Protein AF-A0A4Q1D7S8-F1 (afdb_monomer_lite)

Radius of gyration: 25.87 Å; chains: 1; bounding box: 56×82×69 Å

Secondary structure (DSSP, 8-state):
-EEETTTTEEEEE-SSEEEEEEE-SSSS-EEEEEEEE-SSS-EEEEEEEEEEEETTEEEES--EEEEEEEEEEEEEEEE--SS-SSPPEEEEEEEEEEEEEEEE---EEEE-TT-EEEEEEEEPPTT------GGG-EEEEEEBTTSS-EEEEEEEE--TTT-S-EEEEEEEEEESS--GGG-EEEEEEEEEEEEEEESS-GGGBTHHHHSTTTEEEEEPPTT-------------------EEEEEEEEEE--

Sequence (254 aa):
MTVNKERRGFTMENDSVKITYFLGDTYAPPLTIEIVNKLDEPLVIDWQRSAMVYNGATIAYSGNTARFTGHADTYDSSYMNSINPNGYNSNRTHYSEIYGTLKLPKDVEFIPPHASIISSPVHLPSNLVTNIPDTALRFTELKVKYTKERRKAEYALFNASNSPVIIDSYLTLYPNNKEATKAIMYQHRFYASEIVNTKEIPAGTYYMDEQPGYRYYLKGSSDTKLTTTSGAGTGAVKTAGQSTSIVVDGVKRQ

Foldseek 3Di:
DDQPQVQLWDWDDDQAKIWTWFADQEALGFTKIKIWGQDQFKKKWFQQQWWKAKPNDTGGLWWDKDKDKDKDKDKDWDFDPDDDPPTDIDIDIDIDIDIDIDTDTPGMDMAHHRGMDMDRSDGHDLPQAAADDPVQWDWDWFAFPPDRDTFIKIKGFDDPVPASIKMKTWIWMAGPDDPVVRIDIAIKIKGFGMKMKTLDDCPRTCVCVVRPGQKHKRWDDQPRPNDDPDDDDDDDDDRTTMMMITGMDIDGDD

Organism: NCBI:txid2508721

Structure (mmCIF, N/CA/C/O backbone):
data_AF-A0A4Q1D7S8-F1
#
_entry.id   AF-A0A4Q1D7S8-F1
#
loop_
_atom_site.group_PDB
_atom_site.id
_atom_site.type_symbol
_atom_site.label_atom_id
_atom_site.label_alt_id
_atom_site.label_comp_id
_atom_site.label_asym_id
_atom_site.label_entity_id
_atom_site.label_seq_id
_atom_site.pdbx_PDB_ins_code
_atom_site.Cartn_x
_atom_site.Cartn_y
_atom_site.Cartn_z
_atom_site.occupancy
_atom_site.B_iso_or_equiv
_atom_site.auth_seq_id
_atom_site.auth_comp_id
_atom_site.auth_asym_id
_atom_site.auth_atom_id
_atom_site.pdbx_PDB_model_num
ATOM 1 N N . MET A 1 1 ? -1.492 -13.657 3.842 1.00 60.38 1 MET A N 1
ATOM 2 C CA . MET A 1 1 ? -0.815 -12.372 4.068 1.00 60.38 1 MET A CA 1
ATOM 3 C C . MET A 1 1 ? -0.674 -12.242 5.564 1.00 60.38 1 MET A C 1
ATOM 5 O O . MET A 1 1 ? -1.622 -12.578 6.264 1.00 60.38 1 MET A O 1
ATOM 9 N N . THR A 1 2 ? 0.501 -11.866 6.036 1.00 65.56 2 THR A N 1
ATOM 10 C CA . THR A 1 2 ? 0.817 -11.781 7.458 1.00 65.56 2 THR A CA 1
ATOM 11 C C . THR A 1 2 ? 1.070 -10.325 7.806 1.00 65.56 2 THR A C 1
ATOM 13 O O . THR A 1 2 ? 1.689 -9.583 7.044 1.00 65.56 2 THR A O 1
ATOM 16 N N . VAL A 1 3 ? 0.559 -9.919 8.959 1.00 60.91 3 VAL A N 1
ATOM 17 C CA . VAL A 1 3 ? 0.737 -8.583 9.521 1.00 60.91 3 VAL A CA 1
ATOM 18 C C . VAL A 1 3 ? 2.171 -8.464 10.047 1.00 60.91 3 VAL A C 1
ATOM 20 O O . VAL A 1 3 ? 2.546 -9.181 10.977 1.00 60.91 3 VAL A O 1
ATOM 23 N N . ASN A 1 4 ? 2.986 -7.585 9.458 1.00 59.16 4 ASN A N 1
ATOM 24 C CA . ASN A 1 4 ? 4.354 -7.329 9.908 1.00 59.16 4 ASN A CA 1
ATOM 25 C C . ASN A 1 4 ? 4.365 -6.182 10.926 1.00 59.16 4 ASN A C 1
ATOM 27 O O . ASN A 1 4 ? 4.521 -5.011 10.572 1.00 59.16 4 ASN A O 1
ATOM 31 N N . LYS A 1 5 ? 4.181 -6.527 12.207 1.00 55.84 5 LYS A N 1
ATOM 32 C CA . LYS A 1 5 ? 4.038 -5.568 13.318 1.00 55.84 5 LYS A CA 1
ATOM 33 C C . LYS A 1 5 ? 5.225 -4.611 13.478 1.00 55.84 5 LYS A C 1
ATOM 35 O O . LYS A 1 5 ? 5.005 -3.482 13.894 1.00 55.84 5 LYS A O 1
ATOM 40 N N . GLU A 1 6 ? 6.435 -5.022 13.106 1.00 52.66 6 GLU A N 1
ATOM 41 C CA . GLU A 1 6 ? 7.636 -4.183 13.213 1.00 52.66 6 GLU A CA 1
ATOM 42 C C . GLU A 1 6 ? 7.738 -3.167 12.076 1.00 52.66 6 GLU A C 1
ATOM 44 O O . GLU A 1 6 ? 8.037 -1.998 12.310 1.00 52.66 6 GLU A O 1
ATOM 49 N N . ARG A 1 7 ? 7.445 -3.591 10.840 1.00 55.12 7 ARG A N 1
ATOM 50 C CA . ARG A 1 7 ? 7.501 -2.707 9.669 1.00 55.12 7 ARG A CA 1
ATOM 51 C C . ARG A 1 7 ? 6.183 -2.017 9.342 1.00 55.12 7 ARG A C 1
ATOM 53 O O . ARG A 1 7 ? 6.129 -1.309 8.342 1.00 55.12 7 ARG A O 1
ATOM 60 N N . ARG A 1 8 ? 5.141 -2.179 10.168 1.00 67.75 8 ARG A N 1
ATOM 61 C CA . ARG A 1 8 ? 3.888 -1.423 10.018 1.00 67.75 8 ARG A CA 1
ATOM 62 C C . ARG A 1 8 ? 3.232 -1.674 8.640 1.00 67.75 8 ARG A C 1
ATOM 64 O O . ARG A 1 8 ? 2.776 -0.739 7.994 1.00 67.75 8 ARG A O 1
ATOM 71 N N . GLY A 1 9 ? 3.240 -2.926 8.163 1.00 74.06 9 GLY A N 1
ATOM 72 C CA . GLY A 1 9 ? 2.817 -3.271 6.798 1.00 74.06 9 GLY A CA 1
ATOM 73 C C . GLY A 1 9 ? 2.289 -4.697 6.623 1.00 74.06 9 GLY A C 1
ATOM 74 O O . GLY A 1 9 ? 2.364 -5.531 7.528 1.00 74.06 9 GLY A O 1
ATOM 75 N N . PHE A 1 10 ? 1.750 -4.986 5.440 1.00 80.06 10 PHE A N 1
ATOM 76 C CA . PHE A 1 10 ? 1.182 -6.287 5.087 1.00 80.06 10 PHE A CA 1
ATOM 77 C C . PHE A 1 10 ? 2.119 -7.063 4.177 1.00 80.06 10 PHE A C 1
ATOM 79 O O . PHE A 1 10 ? 2.388 -6.627 3.061 1.00 80.06 10 PHE A O 1
ATOM 86 N N . THR A 1 11 ? 2.572 -8.230 4.625 1.00 85.25 11 THR A N 1
ATOM 87 C CA . THR A 1 11 ? 3.536 -9.045 3.884 1.00 85.25 11 THR A CA 1
ATOM 88 C C . THR A 1 11 ? 2.883 -10.301 3.319 1.00 85.25 11 THR A C 1
ATOM 90 O O . THR A 1 11 ? 2.270 -11.098 4.035 1.00 85.25 11 THR A O 1
ATOM 93 N N . MET A 1 12 ? 3.046 -10.518 2.021 1.00 87.69 12 MET A N 1
ATOM 94 C CA . MET A 1 12 ? 2.875 -11.810 1.372 1.00 87.69 12 MET A CA 1
ATOM 95 C C . MET A 1 12 ? 4.258 -12.326 0.993 1.00 87.69 12 MET A C 1
ATOM 97 O O . MET A 1 12 ? 5.082 -11.583 0.473 1.00 87.69 12 MET A O 1
ATOM 101 N N . GLU A 1 13 ? 4.523 -13.590 1.287 1.00 90.50 13 GLU A N 1
ATOM 102 C CA . GLU A 1 13 ? 5.795 -14.217 0.966 1.00 90.50 13 GLU A CA 1
ATOM 103 C C . GLU A 1 13 ? 5.543 -15.628 0.439 1.00 90.50 13 GLU A C 1
ATOM 105 O O . GLU A 1 13 ? 4.697 -16.357 0.969 1.00 90.50 13 GLU A O 1
ATOM 110 N N . ASN A 1 14 ? 6.252 -15.980 -0.626 1.00 89.56 14 ASN A N 1
ATOM 111 C CA . ASN A 1 14 ? 6.376 -17.336 -1.149 1.00 89.56 14 ASN A CA 1
ATOM 112 C C . ASN A 1 14 ? 7.863 -17.628 -1.430 1.00 89.56 14 ASN A C 1
ATOM 114 O O . ASN A 1 14 ? 8.744 -16.894 -0.967 1.00 89.56 14 ASN A O 1
ATOM 118 N N . ASP A 1 15 ? 8.154 -18.701 -2.160 1.00 88.81 15 ASP A N 1
ATOM 119 C CA . ASP A 1 15 ? 9.533 -19.103 -2.456 1.00 88.81 15 ASP A CA 1
ATOM 120 C C . ASP A 1 15 ? 10.234 -18.152 -3.441 1.00 88.81 15 ASP A C 1
ATOM 122 O O . ASP A 1 15 ? 11.453 -18.031 -3.409 1.00 88.81 15 ASP A O 1
ATOM 126 N N . SER A 1 16 ? 9.478 -17.422 -4.268 1.00 88.25 16 SER A N 1
ATOM 127 C CA . SER A 1 16 ? 10.010 -16.570 -5.340 1.00 88.25 16 SER A CA 1
ATOM 128 C C . SER A 1 16 ? 10.109 -15.092 -4.971 1.00 88.25 16 SER A C 1
ATOM 130 O O . SER A 1 16 ? 11.021 -14.392 -5.405 1.00 88.25 16 SER A O 1
ATOM 132 N N . VAL A 1 17 ? 9.157 -14.583 -4.193 1.00 92.00 17 VAL A N 1
ATOM 133 C CA . VAL A 1 17 ? 9.029 -13.154 -3.920 1.00 92.00 17 VAL A CA 1
ATOM 134 C C . VAL A 1 17 ? 8.473 -12.906 -2.524 1.00 92.00 17 VAL A C 1
ATOM 136 O O . VAL A 1 17 ? 7.660 -13.667 -1.990 1.00 92.00 17 VAL A O 1
ATOM 139 N N . LYS A 1 18 ? 8.885 -11.782 -1.948 1.00 91.94 18 LYS A N 1
ATOM 140 C CA . LYS A 1 18 ? 8.239 -11.174 -0.789 1.00 91.94 18 LYS A CA 1
ATOM 141 C C . LYS A 1 18 ? 7.698 -9.811 -1.187 1.00 91.94 18 LYS A C 1
ATOM 143 O O . LYS A 1 18 ? 8.455 -8.953 -1.627 1.00 91.94 18 LYS A O 1
ATOM 148 N N . ILE A 1 19 ? 6.400 -9.613 -1.014 1.00 91.06 19 ILE A N 1
ATOM 149 C CA . ILE A 1 19 ? 5.698 -8.368 -1.321 1.00 91.06 19 ILE A CA 1
ATOM 150 C C . ILE A 1 19 ? 5.197 -7.792 -0.003 1.00 91.06 19 ILE A C 1
ATOM 152 O O . ILE A 1 19 ? 4.413 -8.436 0.695 1.00 91.06 19 ILE A O 1
ATOM 156 N N . THR A 1 20 ? 5.644 -6.589 0.343 1.00 88.44 20 THR A N 1
ATOM 157 C CA . THR A 1 20 ? 5.186 -5.869 1.532 1.00 88.44 20 THR A CA 1
ATOM 158 C C . THR A 1 20 ? 4.524 -4.559 1.141 1.00 88.44 20 THR A C 1
ATOM 160 O O . THR A 1 20 ? 5.111 -3.746 0.436 1.00 88.44 20 THR A O 1
ATOM 163 N N . TYR A 1 21 ? 3.307 -4.344 1.627 1.00 86.25 21 TYR A N 1
ATOM 164 C CA . TYR A 1 21 ? 2.567 -3.100 1.458 1.00 86.25 21 TYR A CA 1
ATOM 165 C C . TYR A 1 21 ? 2.651 -2.263 2.725 1.00 86.25 21 TYR A C 1
ATOM 167 O O . TYR A 1 21 ? 2.349 -2.758 3.813 1.00 86.25 21 TYR A O 1
ATOM 175 N N . PHE A 1 22 ? 2.992 -0.991 2.575 1.00 80.19 22 PHE A N 1
ATOM 176 C CA . PHE A 1 22 ? 2.984 -0.006 3.644 1.00 80.19 22 PHE A CA 1
ATOM 177 C C . PHE A 1 22 ? 1.948 1.060 3.341 1.00 80.19 22 PHE A C 1
ATOM 179 O O . PHE A 1 22 ? 1.927 1.649 2.258 1.00 80.19 22 PHE A O 1
ATOM 186 N N . LEU A 1 23 ? 1.112 1.314 4.337 1.00 75.19 23 LEU A N 1
ATOM 187 C CA . LEU A 1 23 ? 0.206 2.443 4.366 1.00 75.19 23 LEU A CA 1
ATOM 188 C C . LEU A 1 23 ? 0.822 3.432 5.353 1.00 75.19 23 LEU A C 1
ATOM 190 O O . LEU A 1 23 ? 0.979 3.116 6.531 1.00 75.19 23 LEU A O 1
ATOM 194 N N . GLY A 1 24 ? 1.270 4.587 4.861 1.00 63.62 24 GLY A N 1
ATOM 195 C CA . GLY A 1 24 ? 1.814 5.639 5.725 1.00 63.62 24 GLY A CA 1
ATOM 196 C C . GLY A 1 24 ? 0.817 6.062 6.812 1.00 63.62 24 GLY A C 1
ATOM 197 O O . GLY A 1 24 ? -0.387 5.884 6.669 1.00 63.62 24 GLY A O 1
ATOM 198 N N . ASP A 1 25 ? 1.303 6.657 7.897 1.00 60.09 25 ASP A N 1
ATOM 199 C CA . ASP A 1 25 ? 0.481 7.143 9.017 1.00 60.09 25 ASP A CA 1
ATOM 200 C C . ASP A 1 25 ? 0.070 8.620 8.879 1.00 60.09 25 ASP A C 1
ATOM 202 O O . ASP A 1 25 ? -0.417 9.246 9.824 1.00 60.09 25 ASP A O 1
ATOM 206 N N . THR A 1 26 ? 0.257 9.178 7.684 1.00 57.34 26 THR A N 1
ATOM 207 C CA . THR A 1 26 ? 0.012 10.579 7.350 1.00 57.34 26 THR A CA 1
ATOM 208 C C . THR A 1 26 ? -1.294 10.764 6.575 1.00 57.34 26 THR A C 1
ATOM 210 O O . THR A 1 26 ? -1.985 9.809 6.225 1.00 57.34 26 THR A O 1
ATOM 213 N N . TYR A 1 27 ? -1.657 12.024 6.326 1.00 56.09 27 TYR A N 1
ATOM 214 C CA . TYR A 1 27 ? -2.804 12.378 5.494 1.00 56.09 27 TYR A CA 1
ATOM 215 C C . TYR A 1 27 ? -2.655 11.837 4.065 1.00 56.09 27 TYR A C 1
ATOM 217 O O . TYR A 1 27 ? -1.654 12.130 3.413 1.00 56.09 27 TYR A O 1
ATOM 225 N N . ALA A 1 28 ? -3.683 11.122 3.582 1.00 61.78 28 ALA A N 1
ATOM 226 C CA . ALA A 1 28 ? -3.737 10.538 2.234 1.00 61.78 28 ALA A CA 1
ATOM 227 C C . ALA A 1 28 ? -2.434 9.791 1.888 1.00 61.78 28 ALA A C 1
ATOM 229 O O . ALA A 1 28 ? -1.714 10.188 0.966 1.00 61.78 28 ALA A O 1
ATOM 230 N N . PRO A 1 29 ? -2.080 8.754 2.667 1.00 70.69 29 PRO A N 1
ATOM 231 C CA . PRO A 1 29 ? -0.745 8.199 2.605 1.00 70.69 29 PRO A CA 1
ATOM 232 C C . PRO A 1 29 ? -0.487 7.539 1.243 1.00 70.69 29 PRO A C 1
ATOM 234 O O . PRO A 1 29 ? -1.409 6.971 0.638 1.00 70.69 29 PRO A O 1
ATOM 237 N N . PRO A 1 30 ? 0.762 7.578 0.753 1.00 77.69 30 PRO A N 1
ATOM 238 C CA . PRO A 1 30 ? 1.144 6.750 -0.375 1.00 77.69 30 PRO A CA 1
ATOM 239 C C . PRO A 1 30 ? 0.951 5.273 -0.016 1.00 77.69 30 PRO A C 1
ATOM 241 O O . PRO A 1 30 ? 1.300 4.838 1.086 1.00 77.69 30 PRO A O 1
ATOM 244 N N . LEU A 1 31 ? 0.425 4.499 -0.964 1.00 84.19 31 LEU A N 1
ATOM 245 C CA . LEU A 1 31 ? 0.545 3.048 -0.944 1.00 84.19 31 LEU A CA 1
ATOM 246 C C . LEU A 1 31 ? 1.964 2.718 -1.397 1.00 84.19 31 LEU A C 1
ATOM 248 O O . LEU A 1 31 ? 2.268 2.790 -2.588 1.00 84.19 31 LEU A O 1
ATOM 252 N N . THR A 1 32 ? 2.832 2.385 -0.450 1.00 86.19 32 THR A N 1
ATOM 253 C CA . THR A 1 32 ? 4.203 1.970 -0.748 1.00 86.19 32 THR A CA 1
ATOM 254 C C . THR A 1 32 ? 4.264 0.454 -0.839 1.00 86.19 32 THR A C 1
ATOM 256 O O . THR A 1 32 ? 3.699 -0.252 -0.009 1.00 86.19 32 THR A O 1
ATOM 259 N N . ILE A 1 33 ? 4.956 -0.053 -1.849 1.00 89.56 33 ILE A N 1
ATOM 260 C CA . ILE A 1 33 ? 5.110 -1.470 -2.142 1.00 89.56 33 ILE A CA 1
ATOM 261 C C . ILE A 1 33 ? 6.610 -1.769 -2.165 1.00 89.56 33 ILE A C 1
ATOM 263 O O . ILE A 1 33 ? 7.350 -1.206 -2.972 1.00 89.56 33 ILE A O 1
ATOM 267 N N . GLU A 1 34 ? 7.057 -2.640 -1.267 1.00 90.12 34 GLU A N 1
ATOM 268 C CA . GLU A 1 34 ? 8.385 -3.251 -1.293 1.00 90.12 34 GLU A CA 1
ATOM 269 C C . GLU A 1 34 ? 8.273 -4.644 -1.897 1.00 90.12 34 GLU A C 1
ATOM 271 O O . GLU A 1 34 ? 7.454 -5.458 -1.466 1.00 90.12 34 GLU A O 1
ATOM 276 N N . ILE A 1 35 ? 9.109 -4.924 -2.887 1.00 92.38 35 ILE A N 1
ATOM 277 C CA . ILE A 1 35 ? 9.174 -6.220 -3.553 1.00 92.38 35 ILE A CA 1
ATOM 278 C C . ILE A 1 35 ? 10.607 -6.716 -3.422 1.00 92.38 35 ILE A C 1
ATOM 280 O O . ILE A 1 35 ? 11.537 -6.043 -3.862 1.00 92.38 35 ILE A O 1
ATOM 284 N N . VAL A 1 36 ? 10.782 -7.880 -2.801 1.00 92.12 36 VAL A N 1
ATOM 285 C CA . VAL A 1 36 ? 12.071 -8.562 -2.649 1.00 92.12 36 VAL A CA 1
ATOM 286 C C . VAL A 1 36 ? 12.075 -9.784 -3.550 1.00 92.1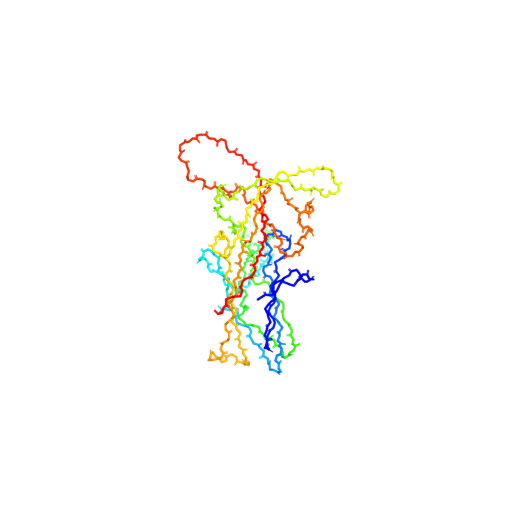2 36 VAL A C 1
ATOM 288 O O . VAL A 1 36 ? 11.231 -10.670 -3.396 1.00 92.12 36 VAL A O 1
ATOM 291 N N . ASN A 1 37 ? 13.030 -9.831 -4.470 1.00 91.44 37 ASN A N 1
ATOM 292 C CA . ASN A 1 37 ? 13.308 -11.003 -5.278 1.00 91.44 37 ASN A CA 1
ATOM 293 C C . ASN A 1 37 ? 14.050 -12.042 -4.429 1.00 91.44 37 ASN A C 1
ATOM 295 O O . ASN A 1 37 ? 15.095 -11.727 -3.867 1.00 91.44 37 ASN A O 1
ATOM 299 N N . LYS A 1 38 ? 13.515 -13.261 -4.326 1.00 93.19 38 LYS A N 1
ATOM 300 C CA . LYS A 1 38 ? 14.146 -14.383 -3.606 1.00 93.19 38 LYS A CA 1
ATOM 301 C C . LYS A 1 38 ? 14.782 -15.410 -4.548 1.00 93.19 38 LYS A C 1
ATOM 303 O O . LYS A 1 38 ? 15.347 -16.393 -4.080 1.00 93.19 38 LYS A O 1
ATOM 308 N N . LEU A 1 39 ? 14.648 -15.206 -5.856 1.00 90.00 39 LEU A N 1
ATOM 309 C CA . LEU A 1 39 ? 15.191 -16.083 -6.882 1.00 90.00 39 LEU A CA 1
ATOM 310 C C . LEU A 1 39 ? 16.654 -15.742 -7.187 1.00 90.00 39 LEU A C 1
ATOM 312 O O . LEU A 1 39 ? 17.103 -14.610 -6.999 1.00 90.00 39 LEU A O 1
ATOM 316 N N . ASP A 1 40 ? 17.353 -16.720 -7.766 1.00 90.44 40 ASP A N 1
ATOM 317 C CA . ASP A 1 40 ? 18.685 -16.555 -8.363 1.00 90.44 40 ASP A CA 1
ATOM 318 C C . ASP A 1 40 ? 18.649 -15.878 -9.746 1.00 90.44 40 ASP A C 1
ATOM 320 O O . ASP A 1 40 ? 19.689 -15.548 -10.316 1.00 90.44 40 ASP A O 1
ATOM 324 N N . GLU A 1 41 ? 17.454 -15.646 -10.289 1.00 89.19 41 GLU A N 1
ATOM 325 C CA . GLU A 1 41 ? 17.224 -14.968 -11.564 1.00 89.19 41 GLU A CA 1
ATOM 326 C C . GLU A 1 41 ? 16.519 -13.616 -11.365 1.00 89.19 41 GLU A C 1
ATOM 328 O O . GLU A 1 41 ? 15.845 -13.408 -10.352 1.00 89.19 41 GLU A O 1
ATOM 333 N N . PRO A 1 42 ? 16.677 -12.653 -12.292 1.00 89.94 42 PRO A N 1
ATOM 334 C CA . PRO A 1 42 ? 16.055 -11.346 -12.148 1.00 89.94 42 PRO A CA 1
ATOM 335 C C . PRO A 1 42 ? 14.533 -11.389 -12.317 1.00 89.94 42 PRO A C 1
ATOM 337 O O . PRO A 1 42 ? 13.991 -12.154 -13.120 1.00 89.94 42 PRO A O 1
ATOM 340 N N . LEU A 1 43 ? 13.862 -10.469 -11.628 1.00 90.06 43 LEU A N 1
ATOM 341 C CA . LEU A 1 43 ? 12.437 -10.198 -11.784 1.00 90.06 43 LEU A CA 1
ATOM 342 C C . LEU A 1 43 ? 12.224 -8.848 -12.464 1.00 90.06 43 LEU A C 1
ATOM 344 O O . LEU A 1 43 ? 12.972 -7.897 -12.245 1.00 90.06 43 LEU A O 1
ATOM 348 N N . VAL A 1 44 ? 11.165 -8.742 -13.260 1.00 90.69 44 VAL A N 1
ATOM 349 C CA . VAL A 1 44 ? 10.705 -7.467 -13.818 1.00 90.69 44 VAL A CA 1
ATOM 350 C C . VAL A 1 44 ? 9.286 -7.201 -13.345 1.00 90.69 44 VAL A C 1
ATOM 352 O O . VAL A 1 44 ? 8.407 -8.032 -13.552 1.00 90.69 44 VAL A O 1
ATOM 355 N N . ILE A 1 45 ? 9.048 -6.041 -12.741 1.00 91.25 45 ILE A N 1
ATOM 356 C CA . ILE A 1 45 ? 7.698 -5.554 -12.440 1.00 91.25 45 ILE A CA 1
ATOM 357 C C . ILE A 1 45 ? 7.189 -4.781 -13.650 1.00 91.25 45 ILE A C 1
ATOM 359 O O . ILE A 1 45 ? 7.928 -3.981 -14.221 1.00 91.25 45 ILE A O 1
ATOM 363 N N . ASP A 1 46 ? 5.929 -4.984 -14.013 1.00 90.94 46 ASP A N 1
ATOM 364 C CA . ASP A 1 46 ? 5.239 -4.235 -15.060 1.00 90.94 46 ASP A CA 1
ATOM 365 C C . ASP A 1 46 ? 4.126 -3.391 -14.458 1.00 90.94 46 ASP A C 1
ATOM 367 O O . ASP A 1 46 ? 3.044 -3.874 -14.116 1.00 90.94 46 ASP A O 1
ATOM 371 N N . TRP A 1 47 ? 4.423 -2.104 -14.304 1.00 90.50 47 TRP A N 1
ATOM 372 C CA . TRP A 1 47 ? 3.518 -1.137 -13.701 1.00 90.50 47 TRP A CA 1
ATOM 373 C C . TRP A 1 47 ? 2.370 -0.760 -14.622 1.00 90.50 47 TRP A C 1
ATOM 375 O O . TRP A 1 47 ? 1.319 -0.370 -14.121 1.00 90.50 47 TRP A O 1
ATOM 385 N N . GLN A 1 48 ? 2.537 -0.889 -15.944 1.00 88.62 48 GLN A N 1
ATOM 386 C CA . GLN A 1 48 ? 1.446 -0.652 -16.895 1.00 88.62 48 GLN A CA 1
ATOM 387 C C . GLN A 1 48 ? 0.350 -1.705 -16.752 1.00 88.62 48 GLN A C 1
ATOM 389 O O . GLN A 1 48 ? -0.831 -1.401 -16.912 1.00 88.62 48 GLN A O 1
ATOM 394 N N . ARG A 1 49 ? 0.733 -2.940 -16.418 1.00 89.62 49 ARG A N 1
ATOM 395 C CA . ARG A 1 49 ? -0.187 -4.048 -16.124 1.00 89.62 49 ARG A CA 1
ATOM 396 C C . ARG A 1 49 ? -0.448 -4.234 -14.632 1.00 89.62 49 ARG A C 1
ATOM 398 O O . ARG A 1 49 ? -0.922 -5.292 -14.222 1.00 89.62 49 ARG A O 1
ATOM 405 N N . SER A 1 50 ? -0.141 -3.231 -13.817 1.00 92.94 50 SER A N 1
ATOM 406 C CA . SER A 1 50 ? -0.400 -3.244 -12.379 1.00 92.94 50 SER A CA 1
ATOM 407 C C . SER A 1 50 ? -1.284 -2.066 -11.987 1.00 92.94 50 SER A C 1
ATOM 409 O O . SER A 1 50 ? -1.165 -0.961 -12.523 1.00 92.94 50 SER A O 1
ATOM 411 N N . ALA A 1 51 ? -2.201 -2.293 -11.055 1.00 92.62 51 ALA A N 1
ATOM 412 C CA . ALA A 1 51 ? -3.186 -1.291 -10.679 1.00 92.62 51 ALA A CA 1
ATOM 413 C C . ALA A 1 51 ? -3.771 -1.548 -9.293 1.00 92.62 51 ALA A C 1
ATOM 415 O O . ALA A 1 51 ? -3.773 -2.667 -8.779 1.00 92.62 51 ALA A O 1
ATOM 416 N N . MET A 1 52 ? -4.340 -0.494 -8.724 1.00 91.00 52 MET A N 1
ATOM 417 C CA . MET A 1 52 ? -5.249 -0.571 -7.592 1.00 91.00 52 MET A CA 1
ATOM 418 C C . MET A 1 52 ? -6.684 -0.431 -8.083 1.00 91.00 52 MET A C 1
ATOM 420 O O . MET A 1 52 ? -6.987 0.467 -8.864 1.00 91.00 52 MET A O 1
ATOM 424 N N . VAL A 1 53 ? -7.580 -1.272 -7.585 1.00 89.31 53 VAL A N 1
ATOM 425 C CA . VAL A 1 53 ? -9.022 -1.139 -7.781 1.00 89.31 53 VAL A CA 1
ATOM 426 C C . VAL A 1 53 ? -9.665 -0.831 -6.439 1.00 89.31 53 VAL A C 1
ATOM 428 O O . VAL A 1 53 ? -9.445 -1.540 -5.460 1.00 89.31 53 VAL A O 1
ATOM 431 N N . TYR A 1 54 ? -10.463 0.228 -6.392 1.00 83.88 54 TYR A N 1
ATOM 432 C CA . TYR A 1 54 ? -11.220 0.641 -5.215 1.00 83.88 54 TYR A CA 1
ATOM 433 C C . TYR A 1 54 ? -12.598 1.141 -5.659 1.00 83.88 54 TYR A C 1
ATOM 435 O O . TYR A 1 54 ? -12.693 1.944 -6.584 1.00 83.88 54 TYR A O 1
ATOM 443 N N . ASN A 1 55 ? -13.672 0.647 -5.032 1.00 74.31 55 ASN A N 1
ATOM 444 C CA . ASN A 1 55 ? -15.065 0.975 -5.383 1.00 74.31 55 ASN A CA 1
ATOM 445 C C . ASN A 1 55 ? -15.379 0.876 -6.892 1.00 74.31 55 ASN A C 1
ATOM 447 O O . ASN A 1 55 ? -16.108 1.691 -7.451 1.00 74.31 55 ASN A O 1
ATOM 451 N N . GLY A 1 56 ? -14.796 -0.117 -7.572 1.00 77.12 56 GLY A N 1
ATOM 452 C CA . GLY A 1 56 ? -14.950 -0.318 -9.018 1.00 77.12 56 GLY A CA 1
ATOM 453 C C . GLY A 1 56 ? -14.149 0.653 -9.897 1.00 77.12 56 GLY A C 1
ATOM 454 O O . GLY A 1 56 ? -14.073 0.445 -11.106 1.00 77.12 56 GLY A O 1
ATOM 455 N N . ALA A 1 57 ? -13.505 1.671 -9.322 1.00 83.75 57 ALA A N 1
ATOM 456 C CA . ALA A 1 57 ? -12.578 2.547 -10.027 1.00 83.75 57 ALA A CA 1
ATOM 457 C C . ALA A 1 57 ? -11.174 1.930 -10.056 1.00 83.75 57 ALA A C 1
ATOM 459 O O . ALA A 1 57 ? -10.686 1.422 -9.047 1.00 83.75 57 ALA A O 1
ATOM 460 N N . THR A 1 58 ? -10.515 1.998 -11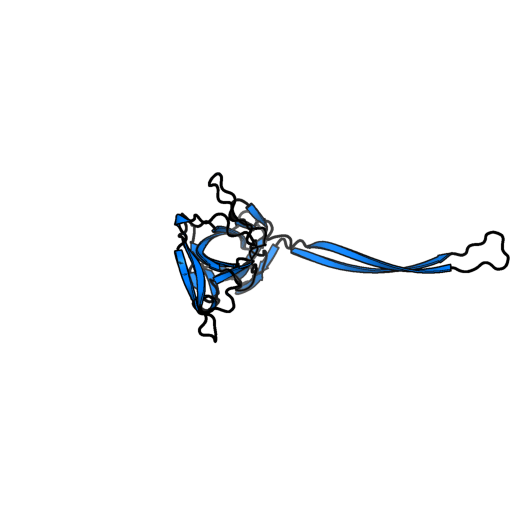.213 1.00 87.56 58 THR A N 1
ATOM 461 C CA . THR A 1 58 ? -9.144 1.503 -11.403 1.00 87.56 58 THR A CA 1
ATOM 462 C C . THR A 1 58 ? -8.166 2.672 -11.434 1.00 87.56 58 THR A C 1
ATOM 464 O O . THR A 1 58 ? -8.362 3.631 -12.179 1.00 87.56 58 THR A O 1
ATOM 467 N N . ILE A 1 59 ? -7.096 2.577 -10.649 1.00 87.88 59 ILE A N 1
ATOM 468 C CA . ILE A 1 59 ? -5.989 3.529 -10.603 1.00 87.88 59 ILE A CA 1
ATOM 469 C C . ILE A 1 59 ? -4.717 2.779 -10.996 1.00 87.88 59 ILE A C 1
ATOM 471 O O . ILE A 1 59 ? -4.252 1.902 -10.268 1.00 87.88 59 ILE A O 1
ATOM 475 N N . ALA A 1 60 ? -4.174 3.104 -12.169 1.00 88.75 60 ALA A N 1
ATOM 476 C CA . ALA A 1 60 ? -2.949 2.491 -12.673 1.00 88.75 60 ALA A CA 1
ATOM 477 C C . ALA A 1 60 ? -1.747 2.830 -11.779 1.00 88.75 60 ALA A C 1
ATOM 479 O O . ALA A 1 60 ? -1.655 3.941 -11.257 1.00 88.75 60 ALA A O 1
ATOM 480 N N . TYR A 1 61 ? -0.813 1.887 -11.631 1.00 89.62 61 TYR A N 1
ATOM 481 C CA . TYR A 1 61 ? 0.459 2.142 -10.946 1.00 89.62 61 TYR A CA 1
ATOM 482 C C . TYR A 1 61 ? 1.500 2.807 -11.850 1.00 89.62 61 TYR A C 1
ATOM 484 O O . TYR A 1 61 ? 2.438 3.430 -11.356 1.00 89.62 61 TYR A O 1
ATOM 492 N N . SER A 1 62 ? 1.336 2.702 -13.168 1.00 85.06 62 SER A N 1
ATOM 493 C CA . SER A 1 62 ? 2.153 3.423 -14.142 1.00 85.06 62 SER A CA 1
ATOM 494 C C . SER A 1 62 ? 1.750 4.892 -14.270 1.00 85.06 62 SER A C 1
ATOM 496 O O . SER A 1 62 ? 0.564 5.227 -14.250 1.00 85.06 62 SER A O 1
ATOM 498 N N . GLY A 1 63 ? 2.732 5.741 -14.572 1.00 69.31 63 GLY A N 1
ATOM 499 C CA . GLY A 1 63 ? 2.512 7.146 -14.914 1.00 69.31 63 GLY A CA 1
ATOM 500 C C . GLY A 1 63 ? 2.801 8.070 -13.742 1.00 69.31 63 GLY A C 1
ATOM 501 O O . GLY A 1 63 ? 1.892 8.635 -13.139 1.00 69.31 63 GLY A O 1
ATOM 502 N N . ASN A 1 64 ? 4.088 8.267 -13.458 1.00 63.31 64 ASN A N 1
ATOM 503 C CA . ASN A 1 64 ? 4.517 9.276 -12.498 1.00 63.31 64 ASN A CA 1
ATOM 504 C C . ASN A 1 64 ? 4.338 10.664 -13.121 1.00 63.31 64 ASN A C 1
ATOM 506 O O . ASN A 1 64 ? 4.804 10.913 -14.232 1.00 63.31 64 ASN A O 1
ATOM 510 N N . THR A 1 65 ? 3.683 11.584 -12.422 1.00 61.47 65 THR A N 1
ATOM 511 C CA . THR A 1 65 ? 3.562 12.974 -12.876 1.00 61.47 65 THR A CA 1
ATOM 512 C C . THR A 1 65 ? 4.681 13.816 -12.279 1.00 61.47 65 THR A C 1
ATOM 514 O O . THR A 1 65 ? 4.673 14.091 -11.080 1.00 61.47 65 THR A O 1
ATOM 517 N N . ALA A 1 66 ? 5.629 14.250 -13.102 1.00 56.88 66 ALA A N 1
ATOM 518 C CA . ALA A 1 66 ? 6.600 15.267 -12.726 1.00 56.88 66 ALA A CA 1
ATOM 519 C C . ALA A 1 66 ? 6.005 16.652 -12.991 1.00 56.88 66 ALA A C 1
ATOM 521 O O . ALA A 1 66 ? 5.533 16.930 -14.092 1.00 56.88 66 ALA A O 1
ATOM 522 N N . ARG A 1 67 ? 6.020 17.532 -11.990 1.00 65.69 67 ARG A N 1
ATOM 523 C CA . ARG A 1 67 ? 5.727 18.955 -12.198 1.00 65.69 67 ARG A CA 1
ATOM 524 C C . ARG A 1 67 ? 7.008 19.649 -12.626 1.00 65.69 67 ARG A C 1
ATOM 526 O O . ARG A 1 67 ? 8.063 19.357 -12.069 1.00 65.69 67 ARG A O 1
ATOM 533 N N . PHE A 1 68 ? 6.911 20.561 -13.580 1.00 72.06 68 PHE A N 1
ATOM 534 C CA . PHE A 1 68 ? 8.022 21.429 -13.936 1.00 72.06 68 PHE A CA 1
ATOM 535 C C . PHE A 1 68 ? 7.580 22.886 -13.916 1.00 72.06 68 PHE A C 1
ATOM 537 O O . PHE A 1 68 ? 6.441 23.217 -14.258 1.00 72.06 68 PHE A O 1
ATOM 544 N N . THR A 1 69 ? 8.524 23.732 -13.522 1.00 74.38 69 THR A N 1
ATOM 545 C CA . THR A 1 69 ? 8.428 25.181 -13.623 1.00 74.38 69 THR A CA 1
ATOM 546 C C . THR A 1 69 ? 9.604 25.641 -14.469 1.00 74.38 69 THR A C 1
ATOM 548 O O . THR A 1 69 ? 10.745 25.270 -14.196 1.00 74.38 69 THR A O 1
ATOM 551 N N . GLY A 1 70 ? 9.320 26.398 -15.519 1.00 74.56 70 GLY A N 1
ATOM 552 C CA . GLY A 1 70 ? 10.302 27.045 -16.374 1.00 74.56 70 GLY A CA 1
ATOM 553 C C . GLY A 1 70 ? 10.219 28.554 -16.212 1.00 74.56 70 GLY A C 1
ATOM 554 O O . GLY A 1 70 ? 9.137 29.102 -16.009 1.00 74.56 70 GLY A O 1
ATOM 555 N N . HIS A 1 71 ? 11.361 29.213 -16.326 1.00 83.38 71 HIS A N 1
ATOM 556 C CA . HIS A 1 71 ? 11.448 30.662 -16.387 1.00 83.38 71 HIS A CA 1
ATOM 557 C C . HIS A 1 71 ? 12.031 31.064 -17.738 1.00 83.38 71 HIS A C 1
ATOM 559 O O . HIS A 1 71 ? 12.964 30.415 -18.216 1.00 83.38 71 HIS A O 1
ATOM 565 N N . ALA A 1 72 ? 11.465 32.095 -18.357 1.00 78.06 72 ALA A N 1
ATOM 566 C CA . ALA A 1 72 ? 11.982 32.676 -19.584 1.00 78.06 72 ALA A CA 1
ATOM 567 C C . ALA A 1 72 ? 12.088 34.193 -19.435 1.00 78.06 72 ALA A C 1
ATOM 569 O O . ALA A 1 72 ? 11.089 34.876 -19.201 1.00 78.06 72 ALA A O 1
ATOM 570 N N . ASP A 1 73 ? 13.307 34.685 -19.62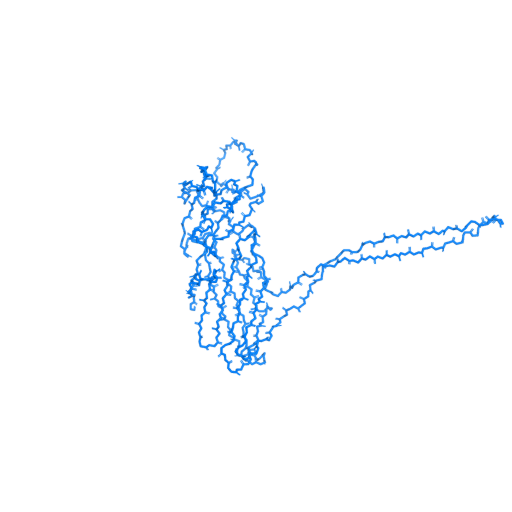5 1.00 82.25 73 ASP A N 1
ATOM 571 C CA . ASP A 1 73 ? 13.630 36.097 -19.748 1.00 82.25 73 ASP A CA 1
ATOM 572 C C . ASP A 1 73 ? 13.724 36.439 -21.232 1.00 82.25 73 ASP A C 1
ATOM 574 O O . ASP A 1 73 ? 14.611 35.941 -21.931 1.00 82.25 73 ASP A O 1
ATOM 578 N N . THR A 1 74 ? 12.820 37.276 -21.739 1.00 79.12 74 THR A N 1
ATOM 579 C CA . THR A 1 74 ? 12.923 37.785 -23.111 1.00 79.12 74 THR A CA 1
ATOM 580 C C . THR A 1 74 ? 13.248 39.269 -23.101 1.00 79.12 74 THR A C 1
ATOM 582 O O . THR A 1 74 ? 12.686 40.053 -22.335 1.00 79.12 74 THR A O 1
ATOM 585 N N . TYR A 1 75 ? 14.203 39.648 -23.946 1.00 79.75 75 TYR A N 1
ATOM 586 C CA . TYR A 1 75 ? 14.631 41.026 -24.120 1.00 79.75 75 TYR A CA 1
ATOM 587 C C . TYR A 1 75 ? 14.230 41.495 -25.511 1.00 79.75 75 TYR A C 1
ATOM 589 O O . TYR A 1 75 ? 14.751 40.998 -26.510 1.00 79.75 75 TYR A O 1
ATOM 597 N N . ASP A 1 76 ? 13.329 42.468 -25.555 1.00 77.12 76 ASP A N 1
ATOM 598 C CA . ASP A 1 76 ? 12.902 43.111 -26.786 1.00 77.12 76 ASP A CA 1
ATOM 599 C C . ASP A 1 76 ? 13.523 44.508 -26.859 1.00 77.12 76 ASP A C 1
ATOM 601 O O . ASP A 1 76 ? 13.327 45.342 -25.968 1.00 77.12 76 ASP A O 1
ATOM 605 N N . SER A 1 77 ? 14.258 44.781 -27.938 1.00 72.56 77 SER A N 1
ATOM 606 C CA . SER A 1 77 ? 14.638 46.142 -28.314 1.00 72.56 77 SER A CA 1
ATOM 607 C C . SER A 1 77 ? 13.948 46.501 -29.621 1.00 72.56 77 SER A C 1
ATOM 609 O O . SER A 1 77 ? 13.994 45.766 -30.609 1.00 72.56 77 SER A O 1
ATOM 611 N N . SER A 1 78 ? 13.244 47.629 -29.612 1.00 67.62 78 SER A N 1
ATOM 612 C CA . SER A 1 78 ? 12.552 48.125 -30.797 1.00 67.62 78 SER A CA 1
ATOM 613 C C . SER A 1 78 ? 13.032 49.529 -31.118 1.00 67.62 78 SER A C 1
ATOM 615 O O . SER A 1 78 ? 13.016 50.428 -30.272 1.00 67.62 78 SER A O 1
ATOM 617 N N . TYR A 1 79 ? 13.464 49.709 -32.364 1.00 62.34 79 TYR A N 1
ATOM 618 C CA . TYR A 1 79 ? 13.849 51.004 -32.896 1.00 62.34 79 TYR A CA 1
ATOM 619 C C . TYR A 1 79 ? 12.677 51.582 -33.687 1.00 62.34 79 TYR A C 1
ATOM 621 O O . TYR A 1 79 ? 12.399 51.166 -34.812 1.00 62.34 79 TYR A O 1
ATOM 629 N N . MET A 1 80 ? 11.955 52.530 -33.089 1.00 58.41 80 MET A N 1
ATOM 630 C CA . MET A 1 80 ? 10.872 53.230 -33.774 1.00 58.41 80 MET A CA 1
ATOM 631 C C . MET A 1 80 ? 11.443 54.408 -34.566 1.00 58.41 80 MET A C 1
ATOM 633 O O . MET A 1 80 ? 11.592 55.506 -34.034 1.00 58.41 80 MET A O 1
ATOM 637 N N . ASN A 1 81 ? 11.738 54.197 -35.851 1.00 64.00 81 ASN A N 1
ATOM 638 C CA . ASN A 1 81 ? 12.001 55.301 -36.771 1.00 64.00 81 ASN A CA 1
ATOM 639 C C . ASN A 1 81 ? 10.717 55.671 -37.511 1.00 64.00 81 ASN A C 1
ATOM 641 O O . ASN A 1 81 ? 10.402 55.128 -38.567 1.00 64.00 81 ASN A O 1
ATOM 645 N N . SER A 1 82 ? 9.959 56.590 -36.928 1.00 55.12 82 SER A N 1
ATOM 646 C CA . SER A 1 82 ? 8.872 57.253 -37.630 1.00 55.12 82 SER A CA 1
ATOM 647 C C . SER A 1 82 ? 8.970 58.750 -37.368 1.00 55.12 82 SER A C 1
ATOM 649 O O . SER A 1 82 ? 8.426 59.268 -36.397 1.00 55.12 82 SER A O 1
ATOM 651 N N . ILE A 1 83 ? 9.660 59.431 -38.285 1.00 58.91 83 ILE A N 1
ATOM 652 C CA . ILE A 1 83 ? 9.516 60.864 -38.596 1.00 58.91 83 ILE A CA 1
ATOM 653 C C . ILE A 1 83 ? 10.177 61.844 -37.593 1.00 58.91 83 ILE A C 1
ATOM 655 O O . ILE A 1 83 ? 10.199 63.044 -37.846 1.00 58.91 83 ILE A O 1
ATOM 659 N N . ASN A 1 84 ? 10.822 61.383 -36.514 1.00 57.62 84 ASN A N 1
ATOM 660 C CA . ASN A 1 84 ? 11.571 62.258 -35.595 1.00 57.62 84 ASN A CA 1
ATOM 661 C C . ASN A 1 84 ? 13.090 61.954 -35.628 1.00 57.62 84 ASN A C 1
ATOM 663 O O . ASN A 1 84 ? 13.460 60.811 -35.358 1.00 57.62 84 ASN A O 1
ATOM 667 N N . PRO A 1 85 ? 13.985 62.930 -35.912 1.00 57.88 85 PRO A N 1
ATOM 668 C CA . PRO A 1 85 ? 15.443 62.721 -35.945 1.00 57.88 85 PRO A CA 1
ATOM 669 C C . PRO A 1 85 ? 16.056 62.261 -34.612 1.00 57.88 85 PRO A C 1
ATOM 671 O O . PRO A 1 85 ? 17.167 61.741 -34.598 1.00 57.88 85 PRO A O 1
ATOM 674 N N . ASN A 1 86 ? 15.327 62.423 -33.502 1.00 61.06 86 ASN A N 1
ATOM 675 C CA . ASN A 1 86 ? 15.724 61.992 -32.160 1.00 61.06 86 ASN A CA 1
ATOM 676 C C . ASN A 1 86 ? 14.997 60.700 -31.748 1.00 61.06 86 ASN A C 1
ATOM 678 O O . ASN A 1 86 ? 14.343 60.659 -30.707 1.00 61.06 86 ASN A O 1
ATOM 682 N N . GLY A 1 87 ? 15.048 59.665 -32.592 1.00 58.28 87 GLY A N 1
ATOM 683 C CA . GLY A 1 87 ? 14.394 58.381 -32.320 1.00 58.28 87 GLY A CA 1
ATOM 684 C C . GLY A 1 87 ? 14.770 57.822 -30.941 1.00 58.28 87 GLY A C 1
ATOM 685 O O . GLY A 1 87 ? 15.950 57.701 -30.613 1.00 58.28 87 GLY A O 1
ATOM 686 N N . TYR A 1 88 ? 13.767 57.487 -30.127 1.00 59.41 88 TYR A N 1
ATOM 687 C CA . TYR A 1 88 ? 13.969 56.903 -28.801 1.00 59.41 88 TYR A CA 1
ATOM 688 C C . TYR A 1 88 ? 14.061 55.379 -28.899 1.00 59.41 88 TYR A C 1
ATOM 690 O O . TYR A 1 88 ? 13.247 54.740 -29.566 1.00 59.41 88 TYR A O 1
ATOM 698 N N . ASN A 1 89 ? 15.041 54.794 -28.209 1.00 62.34 89 ASN A N 1
ATOM 699 C CA . ASN A 1 89 ? 15.170 53.346 -28.090 1.00 62.34 89 ASN A CA 1
ATOM 700 C C . ASN A 1 89 ? 14.276 52.848 -26.945 1.00 62.34 89 ASN A C 1
ATOM 702 O O . ASN A 1 89 ? 14.400 53.333 -25.817 1.00 62.34 89 ASN A O 1
ATOM 706 N N . SER A 1 90 ? 13.369 51.908 -27.223 1.00 63.72 90 SER A N 1
ATOM 707 C CA . SER A 1 90 ? 12.572 51.255 -26.182 1.00 63.72 90 SER A CA 1
ATOM 708 C C . SER A 1 90 ? 13.086 49.839 -25.975 1.00 63.72 90 SER A C 1
ATOM 710 O O . SER A 1 90 ? 12.984 48.999 -26.870 1.00 63.72 90 SER A O 1
ATOM 712 N N . ASN A 1 91 ? 13.610 49.604 -24.773 1.00 74.75 91 ASN A N 1
ATOM 713 C CA . ASN A 1 91 ? 14.038 48.295 -24.305 1.00 74.75 91 ASN A CA 1
ATOM 714 C C . ASN A 1 91 ? 13.010 47.781 -23.301 1.00 74.75 91 ASN A C 1
ATOM 716 O O . ASN A 1 91 ? 12.639 48.509 -22.373 1.00 74.75 91 ASN A O 1
ATOM 720 N N . ARG A 1 92 ? 12.564 46.539 -23.465 1.00 75.38 92 ARG A N 1
ATOM 721 C CA . ARG A 1 92 ? 11.657 45.877 -22.528 1.00 75.38 92 ARG A CA 1
ATOM 722 C C . ARG A 1 92 ? 12.203 44.508 -22.172 1.00 75.38 92 ARG A C 1
ATOM 724 O O . ARG A 1 92 ? 12.602 43.743 -23.043 1.00 75.38 92 ARG A O 1
ATOM 731 N N . THR A 1 93 ? 12.194 44.218 -20.879 1.00 79.31 93 THR A N 1
ATOM 732 C CA . THR A 1 93 ? 12.449 42.876 -20.365 1.00 79.31 93 THR A CA 1
ATOM 733 C C . THR A 1 93 ? 11.117 42.278 -19.959 1.00 79.31 93 THR A C 1
ATOM 735 O O . THR A 1 93 ? 10.365 42.891 -19.196 1.00 79.31 93 THR A O 1
ATOM 738 N N . HIS A 1 94 ? 10.823 41.095 -20.474 1.00 79.44 94 HIS A N 1
ATOM 739 C CA . HIS A 1 94 ? 9.634 40.337 -20.144 1.00 79.44 94 HIS A CA 1
ATOM 740 C C . HIS A 1 94 ? 10.042 39.090 -19.367 1.00 79.44 94 HIS A C 1
ATOM 742 O O . HIS A 1 94 ? 10.914 38.337 -19.792 1.00 79.44 94 HIS A O 1
ATOM 748 N N . TYR A 1 95 ? 9.375 38.885 -18.237 1.00 79.44 95 TYR A N 1
ATOM 749 C CA . TYR A 1 95 ? 9.527 37.705 -17.401 1.00 79.44 95 TYR A CA 1
ATOM 750 C C . TYR A 1 95 ? 8.318 36.809 -17.632 1.00 79.44 95 TYR A C 1
ATOM 752 O O . TYR A 1 95 ? 7.180 37.240 -17.435 1.00 79.44 95 TYR A O 1
ATOM 760 N N . SER A 1 96 ? 8.557 35.579 -18.068 1.00 81.94 96 SER A N 1
ATOM 761 C CA . SER A 1 96 ? 7.511 34.580 -18.267 1.00 81.94 96 SER A CA 1
ATOM 762 C C . SER A 1 96 ? 7.767 33.367 -17.388 1.00 81.94 96 SER A C 1
ATOM 764 O O . SER A 1 96 ? 8.890 32.873 -17.283 1.00 81.94 96 SER A O 1
ATOM 766 N N . GLU A 1 97 ? 6.703 32.862 -16.778 1.00 82.56 97 GLU A N 1
ATOM 767 C CA . GLU A 1 97 ? 6.721 31.624 -16.010 1.00 82.56 97 GLU A CA 1
ATOM 768 C C . GLU A 1 97 ? 5.892 30.575 -16.745 1.00 82.56 97 GLU A C 1
ATOM 770 O O . GLU A 1 97 ? 4.752 30.815 -17.145 1.00 82.56 97 GLU A O 1
ATOM 775 N N . ILE A 1 98 ? 6.479 29.401 -16.940 1.00 83.00 98 ILE A N 1
ATOM 776 C CA . ILE A 1 98 ? 5.842 28.266 -17.596 1.00 83.00 98 ILE A CA 1
ATOM 777 C C . ILE A 1 98 ? 5.635 27.194 -16.539 1.00 83.00 98 ILE A C 1
ATOM 779 O O . ILE A 1 98 ? 6.591 26.728 -15.926 1.00 83.00 98 ILE A O 1
ATOM 783 N N . TYR A 1 99 ? 4.392 26.763 -16.364 1.00 78.75 99 TYR A N 1
ATOM 784 C CA . TYR A 1 99 ? 4.037 25.687 -15.448 1.00 78.75 99 TYR A CA 1
ATOM 785 C C . TYR A 1 99 ? 3.468 24.522 -16.236 1.00 78.75 99 TYR A C 1
ATOM 787 O O . TYR A 1 99 ? 2.611 24.704 -17.102 1.00 78.75 99 TYR A O 1
ATOM 795 N N . GLY A 1 100 ? 3.907 23.311 -15.920 1.00 74.38 100 GLY A N 1
ATOM 796 C CA . GLY A 1 100 ? 3.398 22.128 -16.590 1.00 74.38 100 GLY A CA 1
ATOM 797 C C . GLY A 1 100 ? 3.559 20.861 -15.772 1.00 74.38 100 GLY A C 1
ATOM 798 O O . GLY A 1 100 ? 4.236 20.811 -14.745 1.00 74.38 100 GLY A O 1
ATOM 799 N N . THR A 1 101 ? 2.885 19.814 -16.232 1.00 73.69 101 THR A N 1
ATOM 800 C CA . THR A 1 101 ? 2.996 18.471 -15.666 1.00 73.69 101 THR A CA 1
ATOM 801 C C . THR A 1 101 ? 3.330 17.498 -16.787 1.00 73.69 101 THR A C 1
ATOM 803 O O . THR A 1 101 ? 2.609 17.425 -17.779 1.00 73.69 101 THR A O 1
ATOM 806 N N . LEU A 1 102 ? 4.418 16.750 -16.629 1.00 65.25 102 LEU A N 1
ATOM 807 C CA . LEU A 1 102 ? 4.859 15.699 -17.537 1.00 65.25 102 LEU A CA 1
ATOM 808 C C . LEU A 1 102 ? 4.512 14.334 -16.939 1.00 65.25 102 LEU A C 1
ATOM 810 O O . LEU A 1 102 ? 4.838 14.060 -15.786 1.00 65.25 102 LEU A O 1
ATOM 814 N N . LYS A 1 103 ? 3.889 13.454 -17.726 1.00 63.31 103 LYS A N 1
ATOM 815 C CA . LYS A 1 103 ? 3.785 12.033 -17.372 1.00 63.31 103 LYS A CA 1
ATOM 816 C C . LYS A 1 103 ? 5.073 11.332 -17.791 1.00 63.31 103 LYS A C 1
ATOM 818 O O . LYS A 1 103 ? 5.339 11.198 -18.981 1.00 63.31 103 LYS A O 1
ATOM 823 N N . LEU A 1 104 ? 5.868 10.908 -16.817 1.00 63.75 104 LEU A N 1
ATOM 824 C CA . LEU A 1 104 ? 7.049 10.087 -17.039 1.00 63.75 104 LEU A CA 1
ATOM 825 C C . LEU A 1 104 ? 6.613 8.621 -17.188 1.00 63.75 104 LEU A C 1
ATOM 827 O O . LEU A 1 104 ? 5.948 8.097 -16.283 1.00 63.75 104 LEU A O 1
ATOM 831 N N . PRO A 1 105 ? 6.973 7.947 -18.293 1.00 60.16 105 PRO A N 1
ATOM 832 C CA . PRO A 1 105 ? 6.724 6.522 -18.438 1.00 60.16 105 PRO A CA 1
ATOM 833 C C . PRO A 1 105 ? 7.643 5.765 -17.474 1.00 60.16 105 PRO A C 1
ATOM 835 O O . PRO A 1 105 ? 8.845 5.632 -17.698 1.00 60.16 105 PRO A O 1
ATOM 838 N N . LYS A 1 106 ? 7.080 5.300 -16.357 1.00 66.19 106 LYS A N 1
ATOM 839 C CA . LYS A 1 106 ? 7.689 4.261 -15.522 1.00 66.19 106 LYS A CA 1
ATOM 840 C C . LYS A 1 106 ? 6.904 2.989 -15.784 1.00 66.19 106 LYS A C 1
ATOM 842 O O . LYS A 1 106 ? 5.929 2.701 -15.097 1.00 66.19 106 LYS A O 1
ATOM 847 N N . ASP A 1 107 ? 7.279 2.303 -16.855 1.00 79.00 107 ASP A N 1
ATOM 848 C CA . ASP A 1 107 ? 6.473 1.202 -17.383 1.00 79.00 107 ASP A CA 1
ATOM 849 C C . ASP A 1 107 ? 6.866 -0.132 -16.761 1.00 79.00 107 ASP A C 1
ATOM 851 O O . ASP A 1 107 ? 6.010 -0.947 -16.428 1.00 79.00 107 ASP A O 1
ATOM 855 N N . VAL A 1 108 ? 8.170 -0.328 -16.559 1.00 86.12 108 VAL A N 1
ATOM 856 C CA . VAL A 1 108 ? 8.729 -1.534 -15.958 1.00 86.12 108 VAL A CA 1
ATOM 857 C C . VAL A 1 108 ? 9.892 -1.206 -15.030 1.00 86.12 108 VAL A C 1
ATOM 859 O O . VAL A 1 108 ? 10.597 -0.218 -15.238 1.00 86.12 108 VAL A O 1
ATOM 862 N N . GLU A 1 109 ? 10.128 -2.059 -14.041 1.00 87.00 109 GLU A N 1
ATOM 863 C CA . GLU A 1 109 ? 11.298 -1.986 -13.164 1.00 87.00 109 GLU A CA 1
ATOM 864 C C . GLU A 1 109 ? 11.991 -3.340 -13.055 1.00 87.00 109 GLU A C 1
ATOM 866 O O . GLU A 1 109 ? 11.342 -4.367 -12.881 1.00 87.00 109 GLU A O 1
ATOM 871 N N . PHE A 1 110 ? 13.318 -3.326 -13.158 1.00 88.31 110 PHE A N 1
ATOM 872 C CA . PHE A 1 110 ? 14.169 -4.503 -13.017 1.00 88.31 110 PHE A CA 1
ATOM 873 C C . PHE A 1 110 ? 14.601 -4.678 -11.560 1.00 88.31 110 PHE A C 1
ATOM 875 O O . PHE A 1 110 ? 15.076 -3.728 -10.936 1.00 88.31 110 PHE A O 1
ATOM 882 N N . ILE A 1 111 ? 14.488 -5.900 -11.047 1.00 88.81 111 ILE A N 1
ATOM 883 C CA . ILE A 1 111 ? 14.963 -6.303 -9.727 1.00 88.81 111 ILE A CA 1
ATOM 884 C C . ILE A 1 111 ? 16.012 -7.409 -9.913 1.00 88.81 111 ILE A C 1
ATOM 886 O O . ILE A 1 111 ? 15.668 -8.501 -10.380 1.00 88.81 111 ILE A O 1
ATOM 890 N N . PRO A 1 112 ? 17.284 -7.169 -9.547 1.00 89.81 112 PRO A N 1
ATOM 891 C CA . PRO A 1 112 ? 18.305 -8.212 -9.545 1.00 89.81 112 PRO A CA 1
ATOM 892 C C . PRO A 1 112 ? 17.933 -9.418 -8.657 1.00 89.81 112 PRO A C 1
ATOM 894 O O . PRO A 1 112 ? 17.059 -9.298 -7.791 1.00 89.81 112 PRO A O 1
ATOM 897 N N . PRO A 1 113 ? 18.606 -10.571 -8.828 1.00 91.12 113 PRO A N 1
ATOM 898 C CA . PRO A 1 113 ? 18.555 -11.675 -7.868 1.00 91.12 113 PRO A CA 1
ATOM 899 C C . PRO A 1 113 ? 18.829 -11.196 -6.442 1.00 91.12 113 PRO A C 1
ATOM 901 O O . PRO A 1 113 ? 19.723 -10.372 -6.233 1.00 91.12 113 PRO A O 1
ATOM 904 N N . HIS A 1 114 ? 18.067 -11.702 -5.470 1.00 89.94 114 HIS A N 1
ATOM 905 C CA . HIS A 1 114 ? 18.244 -11.406 -4.036 1.00 89.94 114 HIS A CA 1
ATOM 906 C C . HIS A 1 114 ? 18.198 -9.917 -3.647 1.00 89.94 114 HIS A C 1
ATOM 908 O O . HIS A 1 114 ? 18.627 -9.540 -2.556 1.00 89.94 114 HIS A O 1
ATOM 914 N N . ALA A 1 115 ? 17.682 -9.055 -4.525 1.00 90.00 115 ALA A N 1
ATOM 915 C CA . ALA A 1 115 ? 17.573 -7.618 -4.303 1.00 90.00 115 ALA A CA 1
ATOM 916 C C . ALA A 1 115 ? 16.125 -7.193 -4.035 1.00 90.00 115 ALA A C 1
ATOM 918 O O . ALA A 1 115 ? 15.171 -7.938 -4.276 1.00 90.00 115 ALA A O 1
ATOM 919 N N . SER A 1 116 ? 15.953 -5.964 -3.547 1.00 91.00 116 SER A N 1
ATOM 920 C CA . SER A 1 116 ? 14.638 -5.375 -3.318 1.00 91.00 116 SER A CA 1
ATOM 921 C C . SER A 1 116 ? 14.465 -4.040 -4.021 1.00 91.00 116 SER A C 1
ATOM 923 O O . SER A 1 116 ? 15.425 -3.340 -4.345 1.00 91.00 116 SER A O 1
ATOM 925 N N . ILE A 1 117 ? 13.204 -3.686 -4.237 1.00 88.69 117 ILE A N 1
ATOM 926 C CA . ILE A 1 117 ? 12.796 -2.378 -4.726 1.00 88.69 117 ILE A CA 1
ATOM 927 C C . ILE A 1 117 ? 11.644 -1.853 -3.882 1.00 88.69 117 ILE A C 1
ATOM 929 O O . ILE A 1 117 ? 10.811 -2.627 -3.408 1.00 88.69 117 ILE A O 1
ATOM 933 N N . ILE A 1 118 ? 11.603 -0.537 -3.693 1.00 87.69 118 ILE A N 1
ATOM 934 C CA . ILE A 1 118 ? 10.556 0.155 -2.943 1.00 87.69 118 ILE A CA 1
ATOM 935 C C . ILE A 1 118 ? 9.962 1.214 -3.865 1.00 87.69 118 ILE A C 1
ATOM 937 O O . ILE A 1 118 ? 10.687 2.053 -4.399 1.00 87.69 118 ILE A O 1
ATOM 941 N N . SER A 1 119 ? 8.647 1.172 -4.059 1.00 87.19 119 SER A N 1
ATOM 942 C CA . SER A 1 119 ? 7.928 2.093 -4.939 1.00 87.19 119 SER A CA 1
ATOM 943 C C . SER A 1 119 ? 6.644 2.580 -4.281 1.00 87.19 119 SER A C 1
ATOM 945 O O . SER A 1 119 ? 5.977 1.822 -3.586 1.00 87.19 119 SER A O 1
ATOM 947 N N . SER A 1 120 ? 6.271 3.834 -4.525 1.00 86.75 120 SER A N 1
ATOM 948 C CA . SER A 1 120 ? 5.031 4.445 -4.026 1.00 86.75 120 SER A CA 1
ATOM 949 C C . SER A 1 120 ? 4.162 4.882 -5.208 1.00 86.75 120 SER A C 1
ATOM 951 O O . SER A 1 120 ? 4.069 6.079 -5.485 1.00 86.75 120 SER A O 1
ATOM 953 N N . PRO A 1 121 ? 3.573 3.934 -5.963 1.00 84.00 121 PRO A N 1
ATOM 954 C CA . PRO A 1 121 ? 2.957 4.231 -7.256 1.00 84.00 121 PRO A CA 1
ATOM 955 C C . PRO A 1 121 ? 1.677 5.069 -7.166 1.00 84.00 121 PRO A C 1
ATOM 957 O O . PRO A 1 121 ? 1.276 5.681 -8.151 1.00 84.00 121 PRO A O 1
ATOM 960 N N . VAL A 1 122 ? 1.003 5.097 -6.014 1.00 83.06 122 VAL A N 1
ATOM 961 C CA . VAL A 1 122 ? -0.289 5.773 -5.872 1.00 83.06 122 VAL A CA 1
ATOM 962 C C . VAL A 1 122 ? -0.469 6.344 -4.469 1.00 83.06 122 VAL A C 1
ATOM 964 O O . VAL A 1 122 ? 0.020 5.781 -3.490 1.00 83.06 122 VAL A O 1
ATOM 967 N N . HIS A 1 123 ? -1.204 7.451 -4.368 1.00 79.75 123 HIS A N 1
ATOM 968 C CA . HIS A 1 123 ? -1.724 7.952 -3.097 1.00 79.75 123 HIS A CA 1
ATOM 969 C C . HIS A 1 123 ? -3.151 7.463 -2.898 1.00 79.75 123 HIS A C 1
ATOM 971 O O . HIS A 1 123 ? -3.958 7.474 -3.831 1.00 79.75 123 HIS A O 1
ATOM 977 N N . LEU A 1 124 ? -3.466 7.046 -1.677 1.00 77.06 124 LEU A N 1
ATOM 978 C CA . LEU A 1 124 ? -4.819 6.645 -1.339 1.00 77.06 124 LEU A CA 1
ATOM 979 C C . LEU A 1 124 ? -5.800 7.822 -1.522 1.00 77.06 124 LEU A C 1
ATOM 981 O O . LEU A 1 124 ? -5.508 8.928 -1.055 1.00 77.06 124 LEU A O 1
ATOM 985 N N . PRO A 1 125 ? -6.956 7.617 -2.189 1.00 72.44 125 PRO A N 1
ATOM 986 C CA . PRO A 1 125 ? -7.910 8.695 -2.402 1.00 72.44 125 PRO A CA 1
ATOM 987 C C . PRO A 1 125 ? -8.433 9.254 -1.072 1.00 72.44 125 PRO A C 1
ATOM 989 O O . PRO A 1 125 ? -8.727 8.520 -0.129 1.00 72.44 125 PRO A O 1
ATOM 992 N N . SER A 1 126 ? -8.590 10.575 -0.993 1.00 67.31 126 SER A N 1
ATOM 993 C CA . SER A 1 126 ? -9.091 11.242 0.218 1.00 67.31 126 SER A CA 1
ATOM 994 C C . SER A 1 126 ? -10.540 10.868 0.550 1.00 67.31 126 SER A C 1
ATOM 996 O O . SER A 1 126 ? -10.946 10.954 1.705 1.00 67.31 126 SER A O 1
ATOM 998 N N . ASN A 1 127 ? -11.304 10.410 -0.443 1.00 68.94 127 ASN A N 1
ATOM 999 C CA . ASN A 1 127 ? -12.683 9.943 -0.330 1.00 68.94 127 ASN A CA 1
ATOM 1000 C C . ASN A 1 127 ? -12.805 8.407 -0.282 1.00 68.94 127 ASN A C 1
ATOM 1002 O O . ASN A 1 127 ? -13.836 7.875 -0.677 1.00 68.94 127 ASN A O 1
ATOM 1006 N N . LEU A 1 128 ? -11.780 7.687 0.195 1.00 71.81 128 LEU A N 1
ATOM 1007 C CA . LEU A 1 128 ? -11.808 6.219 0.336 1.00 71.81 128 LEU A CA 1
ATOM 1008 C C . LEU A 1 128 ? -12.955 5.682 1.205 1.00 71.81 128 LEU A C 1
ATOM 1010 O O . LEU A 1 128 ? -13.280 4.501 1.120 1.00 71.81 128 LEU A O 1
ATOM 1014 N N . VAL A 1 129 ? -13.545 6.496 2.073 1.00 72.38 129 VAL A N 1
ATOM 1015 C CA . VAL A 1 129 ? -14.682 6.086 2.897 1.00 72.38 129 VAL A CA 1
ATOM 1016 C C . VAL A 1 129 ? -15.903 6.835 2.412 1.00 72.38 129 VAL A C 1
ATOM 1018 O O . VAL A 1 129 ? -16.007 8.049 2.570 1.00 72.38 129 VAL A O 1
ATOM 1021 N N . THR A 1 130 ? -16.840 6.091 1.840 1.00 64.69 130 THR A N 1
ATOM 1022 C CA . THR A 1 130 ? -18.136 6.606 1.407 1.00 64.69 130 THR A CA 1
ATOM 1023 C C . THR A 1 130 ? -19.237 5.791 2.067 1.00 64.69 130 THR A C 1
ATOM 1025 O O . THR A 1 130 ? -19.176 4.566 2.040 1.00 64.69 130 THR A O 1
ATOM 1028 N N . ASN A 1 131 ? -20.258 6.465 2.601 1.00 67.12 131 ASN A N 1
ATOM 1029 C CA . ASN A 1 131 ? -21.521 5.860 3.043 1.00 67.12 131 ASN A CA 1
ATOM 1030 C C . ASN A 1 131 ? -21.373 4.733 4.086 1.00 67.12 131 ASN A C 1
ATOM 1032 O O . ASN A 1 131 ? -21.699 3.577 3.821 1.00 67.12 131 ASN A O 1
ATOM 1036 N N . ILE A 1 132 ? -20.927 5.077 5.298 1.00 75.50 132 ILE A N 1
ATOM 1037 C CA . ILE A 1 132 ? -21.051 4.173 6.452 1.00 75.50 132 ILE A CA 1
ATOM 1038 C C . ILE A 1 132 ? -22.513 4.192 6.925 1.00 75.50 132 ILE A C 1
ATOM 1040 O O . ILE A 1 132 ? -23.027 5.280 7.176 1.00 75.50 132 ILE A O 1
ATOM 1044 N N . PRO A 1 133 ? -23.191 3.038 7.071 1.00 73.12 133 PRO A N 1
ATOM 1045 C CA . PRO A 1 133 ? -24.547 3.004 7.608 1.00 73.12 133 PRO A CA 1
ATOM 1046 C C . PRO A 1 133 ? -24.581 3.519 9.049 1.00 73.12 133 PRO A C 1
ATOM 1048 O O . PRO A 1 133 ? -23.810 3.038 9.882 1.00 73.12 133 PRO A O 1
ATOM 1051 N N . ASP A 1 134 ? -25.524 4.405 9.378 1.00 74.25 134 ASP A N 1
ATOM 1052 C CA . ASP A 1 134 ? -25.689 4.928 10.746 1.00 74.25 134 ASP A CA 1
ATOM 1053 C C . ASP A 1 134 ? -25.876 3.804 11.777 1.00 74.25 134 ASP A C 1
ATOM 1055 O O . ASP A 1 134 ? -25.401 3.886 12.906 1.00 74.25 134 ASP A O 1
ATOM 1059 N N . THR A 1 135 ? -26.499 2.695 11.367 1.00 78.69 135 THR A N 1
ATOM 1060 C CA . THR A 1 135 ? -26.698 1.500 12.201 1.00 78.69 135 THR A CA 1
ATOM 1061 C C . THR A 1 135 ? -25.397 0.787 12.580 1.00 78.69 135 THR A C 1
ATOM 1063 O O . THR A 1 135 ? -25.393 -0.008 13.518 1.00 78.69 135 THR A O 1
ATOM 1066 N N . ALA A 1 136 ? -24.305 1.017 11.846 1.00 80.12 136 ALA A N 1
ATOM 1067 C CA . ALA A 1 136 ? -22.987 0.458 12.139 1.00 80.12 136 ALA A CA 1
ATOM 1068 C C . ALA A 1 136 ? -22.169 1.346 13.094 1.00 80.12 136 ALA A C 1
ATOM 1070 O O . ALA A 1 136 ? -21.198 0.863 13.682 1.00 80.12 136 ALA A O 1
ATOM 1071 N N . LEU A 1 137 ? -22.552 2.619 13.255 1.00 82.56 137 LEU A N 1
ATOM 1072 C CA . LEU A 1 137 ? -21.821 3.590 14.060 1.00 82.56 137 LEU A CA 1
ATOM 1073 C C . LEU A 1 137 ? -22.077 3.387 15.554 1.00 82.56 137 LEU A C 1
ATOM 1075 O O . LEU A 1 137 ? -23.203 3.217 16.024 1.00 82.56 137 LEU A O 1
ATOM 1079 N N . ARG A 1 138 ? -20.998 3.449 16.325 1.00 85.31 138 ARG A N 1
ATOM 1080 C CA . ARG A 1 138 ? -20.991 3.410 17.787 1.00 85.31 138 ARG A CA 1
ATOM 1081 C C . ARG A 1 138 ? -20.182 4.584 18.313 1.00 85.31 138 ARG A C 1
ATOM 1083 O O . ARG A 1 138 ? -19.195 4.980 17.707 1.00 85.31 138 ARG A O 1
ATOM 1090 N N . PHE A 1 139 ? -20.561 5.125 19.463 1.00 85.62 139 PHE A N 1
ATOM 1091 C CA . PHE A 1 139 ? -19.836 6.239 20.074 1.00 85.62 139 PHE A CA 1
ATOM 1092 C C . PHE A 1 139 ? -18.734 5.742 21.010 1.00 85.62 139 PHE A C 1
ATOM 1094 O O . PHE A 1 139 ? -18.912 4.771 21.746 1.00 85.62 139 PHE A O 1
ATOM 1101 N N . THR A 1 140 ? -17.599 6.433 20.993 1.00 84.75 140 THR A N 1
ATOM 1102 C CA . THR A 1 140 ? -16.458 6.205 21.880 1.00 84.75 140 THR A CA 1
ATOM 1103 C C . THR A 1 140 ? -15.753 7.524 22.209 1.00 84.75 140 THR A C 1
ATOM 1105 O O . THR A 1 140 ? -16.090 8.590 21.684 1.00 84.75 140 THR A O 1
ATOM 1108 N N . GLU A 1 141 ? -14.771 7.466 23.102 1.00 86.00 141 GLU A N 1
ATOM 1109 C CA . GLU A 1 141 ? -13.926 8.594 23.476 1.00 86.00 141 GLU A CA 1
ATOM 1110 C C . GLU A 1 141 ? -12.450 8.235 23.300 1.00 86.00 141 GLU A C 1
ATOM 1112 O O . GLU A 1 141 ? -11.952 7.285 23.906 1.00 86.00 141 GLU A O 1
ATOM 1117 N N . LEU A 1 142 ? -11.726 9.026 22.510 1.00 83.88 142 LEU A N 1
ATOM 1118 C CA . LEU A 1 142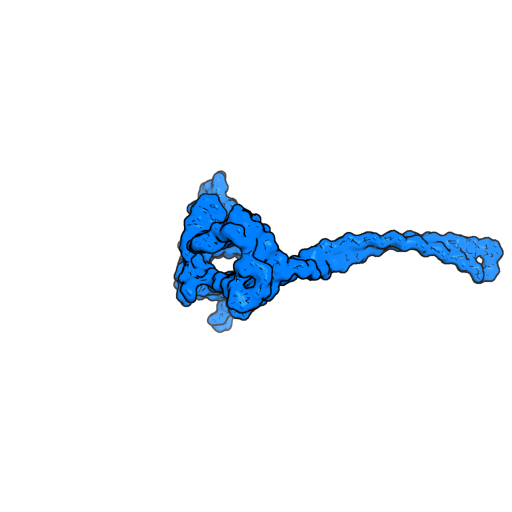 ? -10.285 8.886 22.327 1.00 83.88 142 LEU A CA 1
ATOM 1119 C C . LEU A 1 142 ? -9.539 9.747 23.345 1.00 83.88 142 LEU A C 1
ATOM 1121 O O . LEU A 1 142 ? -9.855 10.924 23.531 1.00 83.88 142 LEU A O 1
ATOM 1125 N N . LYS A 1 143 ? -8.514 9.178 23.981 1.00 85.50 143 LYS A N 1
ATOM 1126 C CA . LYS A 1 143 ? -7.633 9.911 24.898 1.00 85.50 143 LYS A CA 1
ATOM 1127 C C . LYS A 1 143 ? -6.629 10.748 24.107 1.00 85.50 143 LYS A C 1
ATOM 1129 O O . LYS A 1 143 ? -5.907 10.212 23.261 1.00 85.50 143 LYS A O 1
ATOM 1134 N N . VAL A 1 144 ? -6.562 12.040 24.403 1.00 84.06 144 VAL A N 1
ATOM 1135 C CA . VAL A 1 144 ? -5.570 12.953 23.822 1.00 84.06 144 VAL A CA 1
ATOM 1136 C C . VAL A 1 144 ? -4.232 12.771 24.539 1.00 84.06 144 VAL A C 1
ATOM 1138 O O . VAL A 1 144 ? -4.186 12.564 25.752 1.00 84.06 144 VAL A O 1
ATOM 1141 N N . LYS A 1 145 ? -3.131 12.801 23.788 1.00 82.75 145 LYS A N 1
ATOM 1142 C CA . LYS A 1 145 ? -1.783 12.662 24.346 1.00 82.75 145 LYS A CA 1
ATOM 1143 C C . LYS A 1 145 ? -1.450 13.854 25.229 1.00 82.75 145 LYS A C 1
ATOM 1145 O O . LYS A 1 145 ? -1.787 14.987 24.901 1.00 82.75 145 LYS A O 1
ATOM 1150 N N . TYR A 1 146 ? -0.736 13.588 26.321 1.00 83.56 146 TYR A N 1
ATOM 1151 C CA . TYR A 1 146 ? -0.196 14.611 27.227 1.00 83.56 146 TYR A CA 1
ATOM 1152 C C . TYR A 1 146 ? -1.247 15.530 27.878 1.00 83.56 146 TYR A C 1
ATOM 1154 O O . TYR A 1 146 ? -0.888 16.513 28.521 1.00 83.56 146 TYR A O 1
ATOM 1162 N N . THR A 1 147 ? -2.538 15.204 27.770 1.00 82.62 147 THR A N 1
ATOM 1163 C CA . THR A 1 147 ? -3.631 15.927 28.427 1.00 82.62 147 THR A CA 1
ATOM 1164 C C . THR A 1 147 ? -4.606 14.942 29.080 1.00 82.62 147 THR A C 1
ATOM 1166 O O . THR A 1 147 ? -4.537 13.730 28.877 1.00 82.62 147 THR A O 1
ATOM 1169 N N . LYS A 1 148 ? -5.528 15.456 29.905 1.00 82.00 148 LYS A N 1
ATOM 1170 C CA . LYS A 1 148 ? -6.666 14.678 30.435 1.00 82.00 148 LYS A CA 1
ATOM 1171 C C . LYS A 1 148 ? -7.895 14.742 29.518 1.00 82.00 148 LYS A C 1
ATOM 1173 O O . LYS A 1 148 ? -8.956 14.239 29.884 1.00 82.00 148 LYS A O 1
ATOM 1178 N N . GLU A 1 149 ? -7.768 15.396 28.365 1.00 86.38 149 GLU A N 1
ATOM 1179 C CA . GLU A 1 149 ? -8.867 15.622 27.436 1.00 86.38 149 GLU A CA 1
ATOM 1180 C C . GLU A 1 149 ? -9.281 14.315 26.751 1.00 86.38 149 GLU A C 1
ATOM 1182 O O . GLU A 1 149 ? -8.461 13.442 26.439 1.00 86.38 149 GLU A O 1
ATOM 1187 N N . ARG A 1 150 ? -10.584 14.197 26.503 1.00 84.56 150 ARG A N 1
ATOM 1188 C CA . ARG A 1 150 ? -11.180 13.104 25.747 1.00 84.56 150 ARG A CA 1
ATOM 1189 C C . ARG A 1 150 ? -11.948 13.656 24.562 1.00 84.56 150 ARG A C 1
ATOM 1191 O O . ARG A 1 150 ? -12.760 14.566 24.711 1.00 84.56 150 ARG A O 1
ATOM 1198 N N . ARG A 1 151 ? -11.715 13.074 23.390 1.00 82.81 151 ARG A N 1
ATOM 1199 C CA . ARG A 1 151 ? -12.371 13.463 22.143 1.00 82.81 151 ARG A CA 1
ATOM 1200 C C . ARG A 1 151 ? -13.438 12.456 21.784 1.00 82.81 151 ARG A C 1
ATOM 1202 O O . ARG A 1 151 ? -13.144 11.275 21.631 1.00 82.81 151 ARG A O 1
ATOM 1209 N N . LYS A 1 152 ? -14.666 12.937 21.611 1.00 84.38 152 LYS A N 1
ATOM 1210 C CA . LYS A 1 152 ? -15.757 12.111 21.090 1.00 84.38 152 LYS A CA 1
ATOM 1211 C C . LYS A 1 152 ? -15.405 11.626 19.690 1.00 84.38 152 LYS A C 1
ATOM 1213 O O . LYS A 1 152 ? -14.996 12.424 18.843 1.00 84.38 152 LYS A O 1
ATOM 1218 N N . ALA A 1 153 ? -15.600 10.339 19.473 1.00 83.31 153 ALA A N 1
ATOM 1219 C CA . ALA A 1 153 ? -15.407 9.685 18.198 1.00 83.31 153 ALA A CA 1
ATOM 1220 C C . ALA A 1 153 ? -16.566 8.733 17.924 1.00 83.31 153 ALA A C 1
ATOM 1222 O O . ALA A 1 153 ? -17.191 8.198 18.841 1.00 83.31 153 ALA A O 1
ATOM 1223 N N . GLU A 1 154 ? -16.837 8.524 16.650 1.00 84.06 154 GLU A N 1
ATOM 1224 C CA . GLU A 1 154 ? -17.723 7.473 16.173 1.00 84.06 154 GLU A CA 1
ATOM 1225 C C . GLU A 1 154 ? -16.850 6.382 15.574 1.00 84.06 154 GLU A C 1
ATOM 1227 O O . GLU A 1 154 ? -15.906 6.691 14.854 1.00 84.06 154 GLU A O 1
ATOM 1232 N N . TYR A 1 155 ? -17.133 5.121 15.868 1.00 85.69 155 TYR A N 1
ATOM 1233 C CA . TYR A 1 155 ? -16.422 3.995 15.286 1.00 85.69 155 TYR A CA 1
ATOM 1234 C C . TYR A 1 155 ? -17.391 2.974 14.703 1.00 85.69 155 TYR A C 1
ATOM 1236 O O . TYR A 1 155 ? -18.500 2.791 15.208 1.00 85.69 155 TYR A O 1
ATOM 1244 N N . ALA A 1 156 ? -16.956 2.293 13.653 1.00 84.38 156 ALA A N 1
ATOM 1245 C CA . ALA A 1 156 ? -17.641 1.153 13.069 1.00 84.38 156 ALA A CA 1
ATOM 1246 C C . ALA A 1 156 ? -16.631 0.040 12.790 1.00 84.38 156 ALA A C 1
ATOM 1248 O O . ALA A 1 156 ? -15.502 0.306 12.377 1.00 84.38 156 ALA A O 1
ATOM 1249 N N . LEU A 1 157 ? -17.052 -1.201 13.029 1.00 84.94 157 LEU A N 1
ATOM 1250 C CA . LEU A 1 157 ? -16.252 -2.398 12.790 1.00 84.94 157 LEU A CA 1
ATOM 1251 C C . LEU A 1 157 ? -16.810 -3.161 11.597 1.00 84.94 157 LEU A C 1
ATOM 1253 O O . LEU A 1 157 ? -18.025 -3.327 11.459 1.00 84.94 157 LEU A O 1
ATOM 1257 N N . PHE A 1 158 ? -15.910 -3.670 10.774 1.00 85.94 158 PHE A N 1
ATOM 1258 C CA . PHE A 1 158 ? -16.228 -4.353 9.536 1.00 85.94 158 PHE A CA 1
ATOM 1259 C C . PHE A 1 158 ? -15.368 -5.604 9.368 1.00 85.94 158 PHE A C 1
ATOM 1261 O O . PHE A 1 158 ? -14.317 -5.786 9.978 1.00 85.94 158 PHE A O 1
ATOM 1268 N N . ASN A 1 159 ? -15.828 -6.475 8.490 1.00 85.25 159 ASN A N 1
ATOM 1269 C CA . ASN A 1 159 ? -15.111 -7.625 7.981 1.00 85.25 159 ASN A CA 1
ATOM 1270 C C . ASN A 1 159 ? -15.034 -7.527 6.448 1.00 85.25 159 ASN A C 1
ATOM 1272 O O . ASN A 1 159 ? -15.633 -6.648 5.826 1.00 85.25 159 ASN A O 1
ATOM 1276 N N . ALA A 1 160 ? -14.335 -8.468 5.818 1.00 81.12 160 ALA A N 1
ATOM 1277 C CA . ALA A 1 160 ? -14.130 -8.462 4.371 1.00 81.12 160 ALA A CA 1
ATOM 1278 C C . ALA A 1 160 ? -15.425 -8.511 3.528 1.00 81.12 160 ALA A C 1
ATOM 1280 O O . ALA A 1 160 ? -15.380 -8.184 2.345 1.00 81.12 160 ALA A O 1
ATOM 1281 N N . SER A 1 161 ? -16.559 -8.937 4.099 1.00 84.19 161 SER A N 1
ATOM 1282 C CA . SER A 1 161 ? -17.842 -9.045 3.388 1.00 84.19 161 SER A CA 1
ATOM 1283 C C . SER A 1 161 ? -18.720 -7.795 3.483 1.00 84.19 161 SER A C 1
ATOM 1285 O O . SER A 1 161 ? -19.569 -7.600 2.620 1.00 84.19 161 SER A O 1
ATOM 1287 N N . ASN A 1 162 ? -18.525 -6.952 4.502 1.00 84.94 162 ASN A N 1
ATOM 1288 C CA . ASN A 1 162 ? -19.375 -5.785 4.764 1.00 84.94 162 ASN A CA 1
ATOM 1289 C C . ASN A 1 162 ? -18.604 -4.460 4.858 1.00 84.94 162 ASN A C 1
ATOM 1291 O O . ASN A 1 162 ? -19.200 -3.435 5.187 1.00 84.94 162 ASN A O 1
ATOM 1295 N N . SER A 1 163 ? -17.294 -4.476 4.602 1.00 85.12 163 SER A N 1
ATOM 1296 C CA . SER A 1 163 ? -16.486 -3.264 4.635 1.00 85.12 163 SER A CA 1
ATOM 1297 C C . SER A 1 163 ? -16.897 -2.298 3.519 1.00 85.12 163 SER A C 1
ATOM 1299 O O . SER A 1 163 ? -16.970 -2.709 2.359 1.00 85.12 163 SER A O 1
ATOM 1301 N N . PRO A 1 164 ? -17.112 -1.007 3.832 1.00 81.62 164 PRO A N 1
ATOM 1302 C CA . PRO A 1 164 ? -17.385 0.021 2.830 1.00 81.62 164 PRO A CA 1
ATOM 1303 C C . PRO A 1 164 ? -16.128 0.402 2.035 1.00 81.62 164 PRO A C 1
ATOM 1305 O O . PRO A 1 164 ? -16.207 1.187 1.092 1.00 81.62 164 PRO A O 1
ATOM 1308 N N . VAL A 1 165 ? -14.963 -0.125 2.423 1.00 82.44 165 VAL A N 1
ATOM 1309 C CA . VAL A 1 165 ? -13.686 0.100 1.751 1.00 82.44 165 VAL A CA 1
ATOM 1310 C C . VAL A 1 165 ? -13.095 -1.248 1.396 1.00 82.44 165 VAL A C 1
ATOM 1312 O O . VAL A 1 165 ? -12.646 -1.987 2.269 1.00 82.44 165 VAL A O 1
ATOM 1315 N N . ILE A 1 166 ? -13.065 -1.549 0.104 1.00 85.19 166 ILE A N 1
ATOM 1316 C CA . ILE A 1 166 ? -12.383 -2.724 -0.432 1.00 85.19 166 ILE A CA 1
ATOM 1317 C C . ILE A 1 166 ? -11.380 -2.236 -1.463 1.00 85.19 166 ILE A C 1
ATOM 1319 O O . ILE A 1 166 ? -11.732 -1.497 -2.383 1.00 85.19 166 ILE A O 1
ATOM 1323 N N . ILE A 1 167 ? -10.131 -2.650 -1.286 1.00 86.44 167 ILE A N 1
ATOM 1324 C CA . ILE A 1 167 ? -9.028 -2.316 -2.176 1.00 86.44 167 ILE A CA 1
ATOM 1325 C C . ILE A 1 167 ? -8.447 -3.624 -2.695 1.00 86.44 167 ILE A C 1
ATOM 1327 O O . ILE A 1 167 ? -8.010 -4.469 -1.915 1.00 86.44 167 ILE A O 1
ATOM 1331 N N . ASP A 1 168 ? -8.417 -3.782 -4.010 1.00 89.75 168 ASP A N 1
ATOM 1332 C CA . ASP A 1 168 ? -7.678 -4.848 -4.674 1.00 89.75 168 ASP A CA 1
ATOM 1333 C C . ASP A 1 168 ? -6.405 -4.260 -5.289 1.00 89.75 168 ASP A C 1
ATOM 1335 O O . ASP A 1 168 ? -6.458 -3.313 -6.070 1.00 89.75 168 ASP A O 1
ATOM 1339 N N . SER A 1 169 ? -5.252 -4.814 -4.937 1.00 91.44 169 SER A N 1
ATOM 1340 C CA . SER A 1 169 ? -3.970 -4.523 -5.574 1.00 91.44 169 SER A CA 1
ATOM 1341 C C . SER A 1 169 ? -3.629 -5.652 -6.535 1.00 91.44 169 SER A C 1
ATOM 1343 O O . SER A 1 169 ? -3.586 -6.815 -6.129 1.00 91.44 169 SER A O 1
ATOM 1345 N N . TYR A 1 170 ? -3.376 -5.296 -7.789 1.00 93.62 170 TYR A N 1
ATOM 1346 C CA . TYR A 1 170 ? -2.909 -6.192 -8.837 1.00 93.62 170 TYR A CA 1
ATOM 1347 C C . TYR A 1 170 ? -1.471 -5.823 -9.185 1.00 93.62 170 TYR A C 1
ATOM 1349 O O . TYR A 1 170 ? -1.197 -4.682 -9.564 1.00 93.62 170 TYR A O 1
ATOM 1357 N N . LEU A 1 171 ? -0.562 -6.784 -9.052 1.00 93.62 171 LEU A N 1
ATOM 1358 C CA . LEU A 1 171 ? 0.844 -6.647 -9.419 1.00 93.62 171 LEU A CA 1
ATOM 1359 C C . LEU A 1 171 ? 1.214 -7.701 -10.453 1.00 93.62 171 LEU A C 1
ATOM 1361 O O . LEU A 1 171 ? 1.018 -8.892 -10.219 1.00 93.62 171 LEU A O 1
ATOM 1365 N N . THR A 1 172 ? 1.794 -7.260 -11.561 1.00 93.06 172 THR A N 1
ATOM 1366 C CA . THR A 1 172 ? 2.277 -8.135 -12.630 1.00 93.06 172 THR A CA 1
ATOM 1367 C C . THR A 1 172 ? 3.799 -8.197 -12.596 1.00 93.06 172 THR A C 1
ATOM 1369 O O . THR A 1 172 ? 4.473 -7.169 -12.689 1.00 93.06 172 THR A O 1
ATOM 1372 N N . LEU A 1 173 ? 4.340 -9.408 -12.452 1.00 91.50 173 LEU A N 1
ATOM 1373 C CA . LEU A 1 173 ? 5.773 -9.690 -12.446 1.00 91.50 173 LEU A CA 1
ATOM 1374 C C . LEU A 1 173 ? 6.128 -10.697 -13.544 1.00 91.50 173 LEU A C 1
ATOM 1376 O O . LEU A 1 173 ? 5.349 -11.598 -13.845 1.00 91.50 173 LEU A O 1
ATOM 1380 N N . TYR A 1 174 ? 7.332 -10.580 -14.093 1.00 89.81 174 TYR A N 1
ATOM 1381 C CA . TYR A 1 174 ? 7.905 -11.546 -15.025 1.00 89.81 174 TYR A CA 1
ATOM 1382 C C . TYR A 1 174 ? 9.201 -12.116 -14.445 1.00 89.81 174 TYR A C 1
ATOM 1384 O O . TYR A 1 174 ? 10.100 -11.333 -14.113 1.00 89.81 174 TYR A O 1
ATOM 1392 N N . PRO A 1 175 ? 9.319 -13.448 -14.326 1.00 81.69 175 PRO A N 1
ATOM 1393 C CA . PRO A 1 175 ? 10.605 -14.095 -14.156 1.00 81.69 175 PRO A CA 1
ATOM 1394 C C . PRO A 1 175 ? 11.361 -14.023 -15.481 1.00 81.69 175 PRO A C 1
ATOM 1396 O O . PRO A 1 175 ? 10.875 -14.498 -16.512 1.00 81.69 175 PRO A O 1
ATOM 1399 N N . ASN A 1 176 ? 12.547 -13.414 -15.445 1.00 72.50 176 ASN A N 1
ATOM 1400 C CA . ASN A 1 176 ? 13.383 -13.182 -16.617 1.00 72.50 176 ASN A CA 1
ATOM 1401 C C . ASN A 1 176 ? 12.731 -12.240 -17.669 1.00 72.50 176 ASN A C 1
ATOM 1403 O O . ASN A 1 176 ? 11.550 -11.902 -17.614 1.00 72.50 176 ASN A O 1
ATOM 1407 N N . ASN A 1 177 ? 13.528 -11.715 -18.599 1.00 62.34 177 ASN A N 1
ATOM 1408 C CA . ASN A 1 177 ? 13.169 -10.626 -19.523 1.00 62.34 177 ASN A CA 1
ATOM 1409 C C . ASN A 1 177 ? 11.819 -10.814 -20.276 1.00 62.34 177 ASN A C 1
ATOM 1411 O O . ASN A 1 177 ? 11.776 -11.460 -21.317 1.00 62.34 177 ASN A O 1
ATOM 1415 N N . LYS A 1 178 ? 10.744 -10.184 -19.764 1.00 61.00 178 LYS A N 1
ATOM 1416 C CA . LYS A 1 178 ? 9.478 -9.770 -20.425 1.00 61.00 178 LYS A CA 1
ATOM 1417 C C . LYS A 1 178 ? 8.725 -10.782 -21.312 1.00 61.00 178 LYS A C 1
ATOM 1419 O O . LYS A 1 178 ? 7.851 -10.371 -22.080 1.00 61.00 178 LYS A O 1
ATOM 1424 N N . GLU A 1 179 ? 8.979 -12.083 -21.223 1.00 63.66 179 GLU A N 1
ATOM 1425 C CA . GLU A 1 179 ? 8.160 -13.063 -21.944 1.00 63.66 179 GLU A CA 1
ATOM 1426 C C . GLU A 1 179 ? 6.732 -13.077 -21.374 1.00 63.66 179 GLU A C 1
ATOM 1428 O O . GLU A 1 179 ? 6.480 -13.570 -20.274 1.00 63.66 179 GLU A O 1
ATOM 1433 N N . ALA A 1 180 ? 5.776 -12.534 -22.140 1.00 60.16 180 ALA A N 1
ATOM 1434 C CA . ALA A 1 180 ? 4.380 -12.369 -21.725 1.00 60.16 180 ALA A CA 1
ATOM 1435 C C . ALA A 1 180 ? 3.707 -13.683 -21.282 1.00 60.16 180 ALA A C 1
ATOM 1437 O O . ALA A 1 180 ? 2.770 -13.66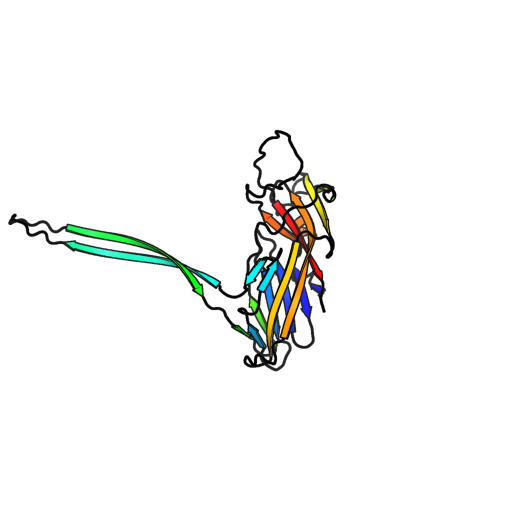7 -20.488 1.00 60.16 180 ALA A O 1
ATOM 1438 N N . THR A 1 181 ? 4.201 -14.816 -21.778 1.00 61.28 181 THR A N 1
ATOM 1439 C CA . THR A 1 181 ? 3.715 -16.168 -21.481 1.00 61.28 181 THR A CA 1
ATOM 1440 C C . THR A 1 181 ? 4.069 -16.657 -20.074 1.00 61.28 181 THR A C 1
ATOM 1442 O O . THR A 1 181 ? 3.494 -17.648 -19.634 1.00 61.28 181 THR A O 1
ATOM 1445 N N . LYS A 1 182 ? 4.969 -15.973 -19.354 1.00 74.75 182 LYS A N 1
ATOM 1446 C CA . LYS A 1 182 ? 5.385 -16.306 -17.977 1.00 74.75 182 LYS A CA 1
ATOM 1447 C C . LYS A 1 182 ? 4.936 -15.273 -16.939 1.00 74.75 182 LYS A C 1
ATOM 1449 O O . LYS A 1 182 ? 5.458 -15.265 -15.829 1.00 74.75 182 LYS A O 1
ATOM 1454 N N . ALA A 1 183 ? 3.999 -14.390 -17.291 1.00 83.44 183 ALA A N 1
ATOM 1455 C CA . ALA A 1 183 ? 3.485 -13.387 -16.363 1.00 83.44 183 ALA A CA 1
ATOM 1456 C C . ALA A 1 183 ? 2.929 -14.049 -15.094 1.00 83.44 183 ALA A C 1
ATOM 1458 O O . ALA A 1 183 ? 2.045 -14.904 -15.164 1.00 83.44 183 ALA A O 1
ATOM 1459 N N . ILE A 1 184 ? 3.411 -13.610 -13.936 1.00 89.50 184 ILE A N 1
ATOM 1460 C CA . ILE A 1 184 ? 2.864 -13.969 -12.633 1.00 89.50 184 ILE A CA 1
ATOM 1461 C C . ILE A 1 184 ? 2.099 -12.757 -12.117 1.00 89.50 184 ILE A C 1
ATOM 1463 O O . ILE A 1 184 ? 2.676 -11.691 -11.892 1.00 89.50 184 ILE A O 1
ATOM 1467 N N . MET A 1 185 ? 0.792 -12.924 -11.932 1.00 90.38 185 MET A N 1
ATOM 1468 C CA . MET A 1 185 ? -0.072 -11.885 -11.388 1.00 90.38 185 MET A CA 1
ATOM 1469 C C . MET A 1 185 ? -0.370 -12.173 -9.919 1.00 90.38 185 MET A C 1
ATOM 1471 O O . MET A 1 185 ? -0.883 -13.235 -9.572 1.00 90.38 185 MET A O 1
ATOM 1475 N N . TYR A 1 186 ? -0.081 -11.202 -9.061 1.00 91.81 186 TYR A N 1
ATOM 1476 C CA . TYR A 1 186 ? -0.441 -11.227 -7.651 1.00 91.81 186 TYR A CA 1
ATOM 1477 C C . TYR A 1 186 ? -1.653 -10.335 -7.424 1.00 91.81 186 TYR A C 1
ATOM 1479 O O . TYR A 1 186 ? -1.605 -9.138 -7.709 1.00 91.81 186 TYR A O 1
ATOM 1487 N N . GLN A 1 187 ? -2.722 -10.917 -6.881 1.00 92.38 187 GLN A N 1
ATOM 1488 C CA . GLN A 1 187 ? -3.891 -10.181 -6.418 1.00 92.38 187 GLN A CA 1
ATOM 1489 C C . GLN A 1 187 ? -3.942 -10.197 -4.889 1.00 92.38 187 GLN A C 1
ATOM 1491 O O . GLN A 1 187 ? -4.076 -11.248 -4.259 1.00 92.38 187 GLN A O 1
ATOM 1496 N N . HIS A 1 188 ? -3.887 -9.016 -4.283 1.00 89.50 188 HIS A N 1
ATOM 1497 C CA . HIS A 1 188 ? -3.993 -8.847 -2.838 1.00 89.50 188 HIS A CA 1
ATOM 1498 C C . HIS A 1 188 ? -5.172 -7.953 -2.490 1.00 89.50 188 HIS A C 1
ATOM 1500 O O . HIS A 1 188 ? -5.298 -6.850 -3.016 1.00 89.50 188 HIS A O 1
ATOM 1506 N N . ARG A 1 189 ? -6.029 -8.432 -1.584 1.00 86.88 189 ARG A N 1
ATOM 1507 C CA . ARG A 1 189 ? -7.212 -7.703 -1.137 1.00 86.88 189 ARG A CA 1
ATOM 1508 C C . ARG A 1 189 ? -7.011 -7.146 0.263 1.00 86.88 189 ARG A C 1
ATOM 1510 O O . ARG A 1 189 ? -6.605 -7.860 1.181 1.00 86.88 189 ARG A O 1
ATOM 1517 N N . PHE A 1 190 ? -7.399 -5.893 0.420 1.00 85.56 190 PHE A N 1
ATOM 1518 C CA . PHE A 1 190 ? -7.433 -5.163 1.674 1.00 85.56 190 PHE A CA 1
ATOM 1519 C C . PHE A 1 190 ? -8.852 -4.672 1.932 1.00 85.56 190 PHE A C 1
ATOM 1521 O O . PHE A 1 190 ? -9.589 -4.355 0.994 1.00 85.56 190 PHE A O 1
ATOM 1528 N N . TYR A 1 191 ? -9.236 -4.603 3.199 1.00 84.12 191 TYR A N 1
ATOM 1529 C CA . TYR A 1 191 ? -10.506 -4.022 3.610 1.00 84.12 191 TYR A CA 1
ATOM 1530 C C . TYR A 1 191 ? -10.319 -3.160 4.853 1.00 84.12 191 TYR A C 1
ATOM 1532 O O . TYR A 1 191 ? -9.438 -3.432 5.666 1.00 84.12 191 TYR A O 1
ATOM 1540 N N . ALA A 1 192 ? -11.144 -2.128 5.018 1.00 82.44 192 ALA A N 1
ATOM 1541 C CA . ALA A 1 192 ? -11.194 -1.407 6.287 1.00 82.44 192 ALA A CA 1
ATOM 1542 C C . ALA A 1 192 ? -11.887 -2.288 7.329 1.00 82.44 192 ALA A C 1
ATOM 1544 O O . ALA A 1 192 ? -13.059 -2.607 7.137 1.00 82.44 192 ALA A O 1
ATOM 1545 N N . SER A 1 193 ? -11.203 -2.690 8.397 1.00 82.56 193 SER A N 1
ATOM 1546 C CA . SER A 1 193 ? -11.777 -3.470 9.501 1.00 82.56 193 SER A CA 1
ATOM 1547 C C . SER A 1 193 ? -12.313 -2.607 10.632 1.00 82.56 193 SER A C 1
ATOM 1549 O O . SER A 1 193 ? -13.237 -3.005 11.338 1.00 82.56 193 SER A O 1
ATOM 1551 N N . GLU A 1 194 ? -11.791 -1.397 10.769 1.00 82.94 194 GLU A N 1
ATOM 1552 C CA . GLU A 1 194 ? -12.289 -0.398 11.702 1.00 82.94 194 GLU A CA 1
ATOM 1553 C C . GLU A 1 194 ? -12.224 0.973 11.028 1.00 82.94 194 GLU A C 1
ATOM 1555 O O . GLU A 1 194 ? -11.246 1.317 10.362 1.00 82.94 194 GLU A O 1
ATOM 1560 N N . ILE A 1 195 ? -13.286 1.757 11.180 1.00 83.12 195 ILE A N 1
ATOM 1561 C CA . ILE A 1 195 ? -13.319 3.152 10.751 1.00 83.12 195 ILE A CA 1
ATOM 1562 C C . ILE A 1 195 ? -13.684 4.009 11.950 1.00 83.12 195 ILE A C 1
ATOM 1564 O O . ILE A 1 195 ? -14.691 3.738 12.599 1.00 83.12 195 ILE A O 1
ATOM 1568 N N . VAL A 1 196 ? -12.889 5.045 12.220 1.00 80.75 196 VAL A N 1
ATOM 1569 C CA . VAL A 1 196 ? -13.102 5.982 13.328 1.00 80.75 196 VAL A CA 1
ATOM 1570 C C . VAL A 1 196 ? -13.212 7.404 12.802 1.00 80.75 196 VAL A C 1
ATOM 1572 O O . VAL A 1 196 ? -12.251 7.951 12.265 1.00 80.75 196 VAL A O 1
ATOM 1575 N N . ASN A 1 197 ? -14.370 8.019 13.000 1.00 79.06 197 ASN A N 1
ATOM 1576 C CA . ASN A 1 197 ? -14.637 9.407 12.663 1.00 79.06 197 ASN A CA 1
ATOM 1577 C C . ASN A 1 197 ? -14.448 10.299 13.887 1.00 79.06 197 ASN A C 1
ATOM 1579 O O . ASN A 1 197 ? -15.056 10.102 14.943 1.00 79.06 197 ASN A O 1
ATOM 1583 N N . THR A 1 198 ? -13.629 11.328 13.723 1.00 74.50 198 THR A N 1
ATOM 1584 C CA . THR A 1 198 ? -13.387 12.365 14.725 1.00 74.50 198 THR A CA 1
ATOM 1585 C C . THR A 1 198 ? -13.631 13.742 14.125 1.00 74.50 198 THR A C 1
ATOM 1587 O O . THR A 1 198 ? -13.436 13.972 12.934 1.00 74.50 198 THR A O 1
ATOM 1590 N N . LYS A 1 199 ? -14.030 14.706 14.962 1.00 70.44 199 LYS A N 1
ATOM 1591 C CA . LYS A 1 199 ? -14.176 16.114 14.541 1.00 70.44 199 LYS A CA 1
ATOM 1592 C C . LYS A 1 199 ? -12.844 16.822 14.279 1.00 70.44 199 LYS A C 1
ATOM 1594 O O . LYS A 1 199 ? -12.834 17.895 13.694 1.00 70.44 199 LYS A O 1
ATOM 1599 N N . GLU A 1 200 ? -11.746 16.237 14.744 1.00 69.25 200 GLU A N 1
ATOM 1600 C CA . GLU A 1 200 ? -10.390 16.767 14.627 1.00 69.25 200 GLU A CA 1
ATOM 1601 C C . GLU A 1 200 ? -9.426 15.663 14.196 1.00 69.25 200 GLU A C 1
ATOM 1603 O O . GLU A 1 200 ? -9.732 14.479 14.332 1.00 69.25 200 GLU A O 1
ATOM 1608 N N . ILE A 1 201 ? -8.236 16.046 13.728 1.00 70.38 201 ILE A N 1
ATOM 1609 C CA . ILE A 1 201 ? -7.194 15.104 13.311 1.00 70.38 201 ILE A CA 1
ATOM 1610 C C . ILE A 1 201 ? -6.764 14.227 14.510 1.00 70.38 201 ILE A C 1
ATOM 1612 O O . ILE A 1 201 ? -6.415 14.757 15.572 1.00 70.38 201 ILE A O 1
ATOM 1616 N N . PRO A 1 202 ? -6.746 12.890 14.361 1.00 71.56 202 PRO A N 1
ATOM 1617 C CA . PRO A 1 202 ? -6.492 11.957 15.459 1.00 71.56 202 PRO A CA 1
ATOM 1618 C C . PRO A 1 202 ? -5.002 11.766 15.783 1.00 71.56 202 PRO A C 1
ATOM 1620 O O . PRO A 1 202 ? -4.686 11.094 16.762 1.00 71.56 202 PRO A O 1
ATOM 1623 N N . ALA A 1 203 ? -4.079 12.382 15.032 1.00 71.06 203 ALA A N 1
ATOM 1624 C CA . ALA A 1 203 ? -2.625 12.264 15.227 1.00 71.06 203 ALA A CA 1
ATOM 1625 C C . ALA A 1 203 ? -2.153 12.583 16.666 1.00 71.06 203 ALA A C 1
ATOM 1627 O O . ALA A 1 203 ? -1.177 12.012 17.149 1.00 71.06 203 ALA A O 1
ATOM 1628 N N . GLY A 1 204 ? -2.872 13.458 17.377 1.00 73.88 204 GLY A N 1
ATOM 1629 C CA . GLY A 1 204 ? -2.608 13.807 18.777 1.00 73.88 204 GLY A CA 1
ATOM 1630 C C . GLY A 1 204 ? -3.229 12.865 19.816 1.00 73.88 204 GLY A C 1
ATOM 1631 O O . GLY A 1 204 ? -3.273 13.226 20.988 1.00 73.88 204 GLY A O 1
ATOM 1632 N N . THR A 1 205 ? -3.753 11.698 19.432 1.00 79.00 205 THR A N 1
ATOM 1633 C CA . THR A 1 205 ? -4.429 10.752 20.344 1.00 79.00 205 THR A CA 1
ATOM 1634 C C . THR A 1 205 ? -3.630 9.462 20.527 1.00 79.00 205 THR A C 1
ATOM 1636 O O . THR A 1 205 ? -2.918 9.042 19.617 1.00 79.00 205 THR A O 1
ATOM 1639 N N . TYR A 1 206 ? -3.769 8.804 21.685 1.00 80.50 206 TYR A N 1
ATOM 1640 C CA . TYR A 1 206 ? -3.159 7.483 21.928 1.00 80.50 206 TYR A CA 1
ATOM 1641 C C . TYR A 1 206 ? -3.690 6.403 20.972 1.00 80.50 206 TYR A C 1
ATOM 1643 O O . TYR A 1 206 ? -2.994 5.435 20.694 1.00 80.50 206 TYR A O 1
ATOM 1651 N N . TYR A 1 207 ? -4.880 6.609 20.399 1.00 77.12 207 TYR A N 1
ATOM 1652 C CA . TYR A 1 207 ? -5.465 5.721 19.398 1.00 77.12 207 TYR A CA 1
ATOM 1653 C C . TYR A 1 207 ? -4.532 5.501 18.197 1.00 77.12 207 TYR A C 1
ATOM 1655 O O . TYR A 1 207 ? -4.385 4.378 17.734 1.00 77.12 207 TYR A O 1
ATOM 1663 N N . MET A 1 208 ? -3.823 6.520 17.709 1.00 73.12 208 MET A N 1
ATOM 1664 C CA . MET A 1 208 ? -2.897 6.309 16.585 1.00 73.12 208 MET A CA 1
ATOM 1665 C C . MET A 1 208 ? -1.647 5.495 16.973 1.00 73.12 208 MET A C 1
ATOM 1667 O O . MET A 1 208 ? -1.051 4.856 16.108 1.00 73.12 208 MET A O 1
ATOM 1671 N N . ASP A 1 209 ? -1.288 5.462 18.260 1.00 72.50 209 ASP A N 1
ATOM 1672 C CA . ASP A 1 209 ? -0.085 4.784 18.767 1.00 72.50 209 ASP A CA 1
ATOM 1673 C C . ASP A 1 209 ? -0.337 3.325 19.161 1.00 72.50 209 ASP A C 1
ATOM 1675 O O . ASP A 1 209 ? 0.592 2.524 19.185 1.00 72.50 209 ASP A O 1
ATOM 1679 N N . GLU A 1 210 ? -1.579 2.963 19.486 1.00 71.25 210 GLU A N 1
ATOM 1680 C CA . GLU A 1 210 ? -1.937 1.606 19.926 1.00 71.25 210 GLU A CA 1
ATOM 1681 C C . GLU A 1 210 ? -1.779 0.553 18.821 1.00 71.25 210 GLU A C 1
ATOM 1683 O O . GLU A 1 210 ? -1.520 -0.616 19.106 1.00 71.25 210 GLU A O 1
ATOM 1688 N N . GLN A 1 211 ? -1.930 0.953 17.556 1.00 64.75 211 GLN A N 1
ATOM 1689 C CA . GLN A 1 211 ? -1.726 0.079 16.398 1.00 64.75 211 GLN A CA 1
ATOM 1690 C C . GLN A 1 211 ? -0.934 0.813 15.312 1.00 64.75 211 GLN A C 1
ATOM 1692 O O . GLN A 1 211 ? -1.483 1.179 14.263 1.00 64.75 211 GLN A O 1
ATOM 1697 N N . PRO A 1 212 ? 0.370 1.040 15.538 1.00 56.53 212 PRO A N 1
ATOM 1698 C CA . PRO A 1 212 ? 1.194 1.728 14.569 1.00 56.53 212 PRO A CA 1
ATOM 1699 C C . PRO A 1 212 ? 1.184 0.930 13.258 1.00 56.53 212 PRO A C 1
ATOM 1701 O O . PRO A 1 212 ? 1.576 -0.231 13.233 1.00 56.53 212 PRO A O 1
ATOM 1704 N N . GLY A 1 213 ? 0.779 1.559 12.147 1.00 54.97 213 GLY A N 1
ATOM 1705 C CA . GLY A 1 213 ? 1.077 1.077 10.781 1.00 54.97 213 GLY A CA 1
ATOM 1706 C C . GLY A 1 213 ? -0.095 0.538 10.002 1.00 54.97 213 GLY A C 1
ATOM 1707 O O . GLY A 1 213 ? -0.038 0.370 8.793 1.00 54.97 213 GLY A O 1
ATOM 1708 N N . TYR A 1 214 ? -1.165 0.298 10.736 1.00 62.97 214 TYR A N 1
ATOM 1709 C CA . TYR A 1 214 ? -2.430 -0.195 10.219 1.00 62.97 214 TYR A CA 1
ATOM 1710 C C . TYR A 1 214 ? -3.487 0.899 10.267 1.00 62.97 214 TYR A C 1
ATOM 1712 O O . TYR A 1 214 ? -4.476 0.816 9.551 1.00 62.97 214 TYR A O 1
ATOM 1720 N N . ARG A 1 215 ? -3.238 1.932 11.085 1.00 71.38 215 ARG A N 1
ATOM 1721 C CA . ARG A 1 215 ? -4.051 3.134 11.234 1.00 71.38 215 ARG A CA 1
ATOM 1722 C C . ARG A 1 215 ? -3.467 4.260 10.395 1.00 71.38 215 ARG A C 1
ATOM 1724 O O . ARG A 1 215 ? -2.358 4.724 10.663 1.00 71.38 215 ARG A O 1
ATOM 1731 N N . TYR A 1 216 ? -4.242 4.735 9.437 1.00 69.94 216 TYR A N 1
ATOM 1732 C CA . TYR A 1 216 ? -4.011 6.010 8.763 1.00 69.94 216 TYR A CA 1
ATOM 1733 C C . TYR A 1 216 ? -5.269 6.854 8.844 1.00 69.94 216 TYR A C 1
ATOM 1735 O O . TYR A 1 216 ? -6.345 6.335 9.134 1.00 69.94 216 TYR A O 1
ATOM 1743 N N . TYR A 1 217 ? -5.145 8.156 8.603 1.00 65.69 217 TYR A N 1
ATOM 1744 C CA . TYR A 1 217 ? -6.292 9.051 8.606 1.00 65.69 217 TYR A CA 1
ATOM 1745 C C . TYR A 1 217 ? -6.402 9.828 7.300 1.00 65.69 217 TYR A C 1
ATOM 1747 O O . TYR A 1 217 ? -5.424 10.270 6.698 1.00 65.69 217 TYR A O 1
ATOM 1755 N N . LEU A 1 218 ? -7.641 10.020 6.880 1.00 67.31 218 LEU A N 1
ATOM 1756 C CA . LEU A 1 218 ? -8.023 10.885 5.783 1.00 67.31 218 LEU A CA 1
ATOM 1757 C C . LEU A 1 218 ? -8.626 12.146 6.394 1.00 67.31 218 LEU A C 1
ATOM 1759 O O . LEU A 1 218 ? -9.468 12.073 7.289 1.00 67.31 218 LEU A O 1
ATOM 1763 N N . LYS A 1 219 ? -8.190 13.317 5.934 1.00 58.25 219 LYS A N 1
ATOM 1764 C CA . LYS A 1 219 ? -8.878 14.572 6.235 1.00 58.25 219 LYS A CA 1
ATOM 1765 C C . LYS A 1 219 ? -10.095 14.627 5.323 1.00 58.25 219 LYS A C 1
ATOM 1767 O O . LYS A 1 219 ? -9.945 14.611 4.102 1.00 58.25 219 LYS A O 1
ATOM 1772 N N . GLY A 1 220 ? -11.278 14.709 5.909 1.00 50.59 220 GLY A N 1
ATOM 1773 C CA . GLY A 1 220 ? -12.486 15.032 5.178 1.00 50.59 220 GLY A CA 1
ATOM 1774 C C . GLY A 1 220 ? -12.296 16.377 4.491 1.00 50.59 220 GLY A C 1
ATOM 1775 O O . GLY A 1 220 ? -11.929 17.377 5.118 1.00 50.59 220 GLY A O 1
ATOM 1776 N N . SER A 1 221 ? -12.538 16.405 3.184 1.00 36.06 221 SER A N 1
ATOM 1777 C CA . SER A 1 221 ? -12.876 17.665 2.539 1.00 36.06 221 SER A CA 1
ATOM 1778 C C . SER A 1 221 ? -14.155 18.183 3.202 1.00 36.06 221 SER A C 1
ATOM 1780 O O . SER A 1 221 ? -15.023 17.398 3.596 1.00 36.06 221 SER A O 1
ATOM 1782 N N . SER A 1 222 ? -14.302 19.497 3.317 1.00 35.16 222 SER A N 1
ATOM 1783 C CA . SER A 1 222 ? -15.569 20.132 3.702 1.00 35.16 222 SER A CA 1
ATOM 1784 C C . SER A 1 222 ? -16.761 19.714 2.816 1.00 35.16 222 SER A C 1
ATOM 1786 O O . SER A 1 222 ? -17.895 20.012 3.177 1.00 35.16 222 SER A O 1
ATOM 1788 N N . ASP A 1 223 ? -16.506 18.994 1.714 1.00 30.64 223 ASP A N 1
ATOM 1789 C CA . ASP A 1 223 ? -17.473 18.464 0.748 1.00 30.64 223 ASP A CA 1
ATOM 1790 C C . ASP A 1 223 ? -17.804 16.972 0.889 1.00 30.64 223 ASP A C 1
ATOM 1792 O O . ASP A 1 223 ? -18.689 16.474 0.194 1.00 30.64 223 ASP A O 1
ATOM 1796 N N . THR A 1 224 ? -17.185 16.238 1.816 1.00 33.97 224 THR A N 1
ATOM 1797 C CA . THR A 1 224 ? -17.639 14.878 2.162 1.00 33.97 224 THR A CA 1
ATOM 1798 C C . THR A 1 224 ? -18.878 14.974 3.056 1.00 33.97 224 THR A C 1
ATOM 1800 O O . THR A 1 224 ? -18.851 14.658 4.243 1.00 33.97 224 THR A O 1
ATOM 1803 N N . LYS A 1 225 ? -19.991 15.462 2.495 1.00 29.45 225 LYS A N 1
ATOM 1804 C CA . LYS A 1 225 ? -21.309 15.203 3.071 1.00 29.45 225 LYS A CA 1
ATOM 1805 C C . LYS A 1 225 ? -21.515 13.693 3.042 1.00 29.45 225 LYS A C 1
ATOM 1807 O O . LYS A 1 225 ? -21.573 13.096 1.972 1.00 29.45 225 LYS A O 1
ATOM 1812 N N . LEU A 1 226 ? -21.679 13.095 4.217 1.00 35.94 226 LEU A N 1
ATOM 1813 C CA . LEU A 1 226 ? -22.457 11.870 4.355 1.00 35.94 226 LEU A CA 1
ATOM 1814 C C . LEU A 1 226 ? -23.860 12.204 3.832 1.00 35.94 226 LEU A C 1
ATOM 1816 O O . LEU A 1 226 ? -24.640 12.874 4.507 1.00 35.94 226 LEU A O 1
ATOM 1820 N N . THR A 1 227 ? -24.151 11.859 2.581 1.00 27.94 227 THR A N 1
ATOM 1821 C CA . THR A 1 227 ? -25.504 11.980 2.040 1.00 27.94 227 THR A CA 1
ATOM 1822 C C . THR A 1 227 ? -26.356 10.901 2.681 1.00 27.94 227 THR A C 1
ATOM 1824 O O . THR A 1 227 ? -26.305 9.739 2.290 1.00 27.94 227 THR A O 1
ATOM 1827 N N . THR A 1 228 ? -27.139 11.296 3.677 1.00 29.11 228 THR A N 1
ATOM 1828 C CA . THR A 1 228 ? -28.246 10.504 4.191 1.00 29.11 228 THR A CA 1
ATOM 1829 C C . THR A 1 228 ? -29.392 10.577 3.180 1.00 29.11 228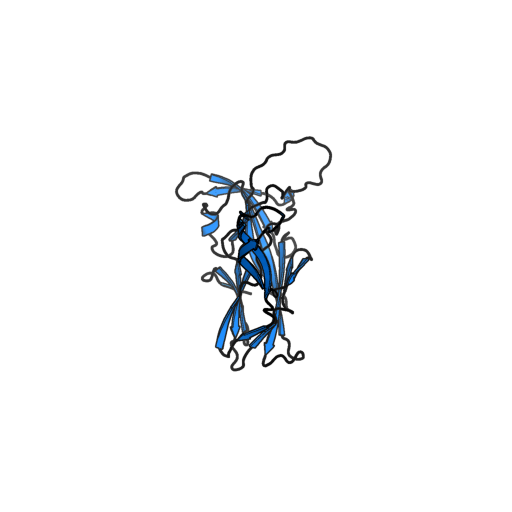 THR A C 1
ATOM 1831 O O . THR A 1 228 ? -29.949 11.640 2.910 1.00 29.11 228 THR A O 1
ATOM 1834 N N . THR A 1 229 ? -29.776 9.450 2.585 1.00 27.42 229 THR A N 1
ATOM 1835 C CA . THR A 1 229 ? -31.110 9.323 1.982 1.00 27.42 229 THR A CA 1
ATOM 1836 C C . THR A 1 229 ? -32.107 9.040 3.097 1.00 27.42 229 THR A C 1
ATOM 1838 O O . THR A 1 229 ? -32.471 7.896 3.349 1.00 27.42 229 THR A O 1
ATOM 1841 N N . SER A 1 230 ? -32.553 10.092 3.776 1.00 28.44 230 SER A N 1
ATOM 1842 C CA . SER A 1 230 ? -33.774 10.056 4.580 1.00 28.44 230 SER A CA 1
ATOM 1843 C C . SER A 1 230 ? -34.513 11.378 4.407 1.00 28.44 230 SER A C 1
ATOM 1845 O O . SER A 1 230 ? -33.929 12.446 4.581 1.00 28.44 230 SER A O 1
ATOM 1847 N N . GLY A 1 231 ? -35.770 11.281 3.977 1.00 28.50 231 GLY A N 1
ATOM 1848 C CA . GLY A 1 231 ? -36.575 12.387 3.473 1.00 28.50 231 GLY A CA 1
ATOM 1849 C C . GLY A 1 231 ? -36.763 13.575 4.420 1.00 28.50 231 GLY A C 1
ATOM 1850 O O . GLY A 1 231 ? -36.651 13.461 5.634 1.00 28.50 231 GLY A O 1
ATOM 1851 N N . ALA A 1 232 ? -37.085 14.705 3.782 1.00 32.47 232 ALA A N 1
ATOM 1852 C CA . ALA A 1 232 ? -37.771 15.884 4.309 1.00 32.47 232 ALA A CA 1
ATOM 1853 C C . ALA A 1 232 ? -37.439 16.298 5.757 1.00 32.47 232 ALA A C 1
ATOM 1855 O O . ALA A 1 232 ? -38.093 15.888 6.711 1.00 32.47 232 ALA A O 1
ATOM 1856 N N . GLY A 1 233 ? -36.498 17.232 5.908 1.00 24.89 233 GLY A N 1
ATOM 1857 C CA . GLY A 1 233 ? -36.314 17.949 7.167 1.00 24.89 233 GLY A CA 1
ATOM 1858 C C . GLY A 1 233 ? -35.161 18.941 7.110 1.00 24.89 233 GLY A C 1
ATOM 1859 O O . GLY A 1 233 ? -33.998 18.559 7.081 1.00 24.89 233 GLY A O 1
ATOM 1860 N N . THR A 1 234 ? -35.486 20.230 7.090 1.00 36.06 234 THR A N 1
ATOM 1861 C CA . THR A 1 234 ? -34.572 21.361 7.301 1.00 36.06 234 THR A CA 1
ATOM 1862 C C . THR A 1 234 ? -33.665 21.145 8.521 1.00 36.06 234 THR A C 1
ATOM 1864 O O . THR A 1 234 ? -34.162 21.061 9.641 1.00 36.06 234 THR A O 1
ATOM 1867 N N . GLY A 1 235 ? -32.341 21.111 8.325 1.00 23.14 235 GLY A N 1
ATOM 1868 C CA . GLY A 1 235 ? -31.373 20.948 9.416 1.00 23.14 235 GLY A CA 1
ATOM 1869 C C . GLY A 1 235 ? -29.957 21.407 9.052 1.00 23.14 235 GLY A C 1
ATOM 1870 O O . GLY A 1 235 ? -29.295 20.798 8.224 1.00 23.14 235 GLY A O 1
ATOM 1871 N N . ALA A 1 236 ? -29.541 22.512 9.677 1.00 22.88 236 ALA A N 1
ATOM 1872 C CA . ALA A 1 236 ? -28.215 23.140 9.771 1.00 22.88 236 ALA A CA 1
ATOM 1873 C C . ALA A 1 236 ? -27.015 22.533 9.002 1.00 22.88 236 ALA A C 1
ATOM 1875 O O . ALA A 1 236 ? -26.534 21.439 9.295 1.00 22.88 236 ALA A O 1
ATOM 1876 N N . VAL A 1 237 ? -26.402 23.359 8.146 1.00 27.88 237 VAL A N 1
ATOM 1877 C CA . VAL A 1 237 ? -25.031 23.168 7.646 1.00 27.88 237 VAL A CA 1
ATOM 1878 C C . VAL A 1 237 ? -24.052 23.336 8.816 1.00 27.88 237 VAL A C 1
ATOM 1880 O O . VAL A 1 237 ? -23.894 24.437 9.340 1.00 27.88 237 VAL A O 1
ATOM 1883 N N . LYS A 1 238 ? -23.401 22.249 9.248 1.00 26.25 238 LYS A N 1
ATOM 1884 C CA . LYS A 1 238 ? -22.274 22.294 10.194 1.00 26.25 238 LYS A CA 1
ATOM 1885 C C . LYS A 1 238 ? -20.965 22.020 9.462 1.00 26.25 238 LYS A C 1
ATOM 1887 O O . LYS A 1 238 ? -20.635 20.881 9.152 1.00 26.25 238 LYS A O 1
ATOM 1892 N N . THR A 1 239 ? -20.222 23.091 9.226 1.00 32.09 239 THR A N 1
ATOM 1893 C CA . THR A 1 239 ? -18.874 23.102 8.657 1.00 32.09 239 THR A CA 1
ATOM 1894 C C . THR A 1 239 ? -17.855 22.816 9.767 1.00 32.09 239 THR A C 1
ATOM 1896 O O . THR A 1 239 ? -17.596 23.684 10.595 1.00 32.09 239 THR A O 1
ATOM 1899 N N . ALA A 1 240 ? -17.291 21.607 9.828 1.00 29.89 240 ALA A N 1
ATOM 1900 C CA . ALA A 1 240 ? -16.068 21.313 10.589 1.00 29.89 240 ALA A CA 1
ATOM 1901 C C . ALA A 1 240 ? -15.414 20.038 10.033 1.00 29.89 240 ALA A C 1
ATOM 1903 O O . ALA A 1 240 ? -16.081 19.013 9.909 1.00 29.89 240 ALA A O 1
ATOM 1904 N N . GLY A 1 241 ? -14.133 20.129 9.662 1.00 40.75 241 GLY A N 1
ATOM 1905 C CA . GLY A 1 241 ? -13.381 19.081 8.968 1.00 40.75 241 GLY A CA 1
ATOM 1906 C C . GLY A 1 241 ? -13.299 17.781 9.763 1.00 40.75 241 GLY A C 1
ATOM 1907 O O . GLY A 1 241 ? -12.448 17.634 10.635 1.00 40.75 241 GLY A O 1
ATOM 1908 N N . GLN A 1 242 ? -14.173 16.832 9.435 1.00 46.69 242 GLN A N 1
ATOM 1909 C CA . GLN A 1 242 ? -14.117 15.480 9.976 1.00 46.69 242 GLN A CA 1
ATOM 1910 C C . GLN A 1 242 ? -12.833 14.796 9.503 1.00 46.69 242 GLN A C 1
ATOM 1912 O O . GLN A 1 242 ? -12.370 15.035 8.391 1.00 46.69 242 GLN A O 1
ATOM 1917 N N . SER A 1 243 ? -12.222 13.977 10.348 1.00 50.50 243 SER A N 1
ATOM 1918 C CA . SER A 1 243 ? -11.102 13.117 9.971 1.00 50.50 243 SER A CA 1
ATOM 1919 C C . SER A 1 243 ? -11.516 11.668 10.176 1.00 50.50 243 SER A C 1
ATOM 1921 O O . SER A 1 243 ? -12.060 11.324 11.225 1.00 50.50 243 SER A O 1
ATOM 1923 N N . THR A 1 244 ? -11.270 10.836 9.171 1.00 54.34 244 THR A N 1
ATOM 1924 C CA . THR A 1 244 ? -11.637 9.421 9.172 1.00 54.34 244 THR A CA 1
ATOM 1925 C C . THR A 1 244 ? -10.370 8.600 9.286 1.00 54.34 244 THR A C 1
ATOM 1927 O O . THR A 1 244 ? -9.561 8.574 8.360 1.00 54.34 244 THR A O 1
ATOM 1930 N N . SER A 1 245 ? -10.179 7.949 10.428 1.00 53.06 245 SER A N 1
ATOM 1931 C CA . SER A 1 245 ? -9.133 6.944 10.589 1.00 53.06 245 SER A CA 1
ATOM 1932 C C . SER A 1 245 ? -9.625 5.616 10.059 1.00 53.06 245 SER A C 1
ATOM 1934 O O . SER A 1 245 ? -10.758 5.232 10.338 1.00 53.06 245 SER A O 1
ATOM 1936 N N . ILE A 1 246 ? -8.770 4.905 9.346 1.00 55.69 246 ILE A N 1
ATOM 1937 C CA . ILE A 1 246 ? -9.066 3.590 8.800 1.00 55.69 246 ILE A CA 1
ATOM 1938 C C . ILE A 1 246 ? -8.023 2.632 9.343 1.00 55.69 246 ILE A C 1
ATOM 1940 O O . ILE A 1 246 ? -6.823 2.891 9.240 1.00 55.69 246 ILE A O 1
ATOM 1944 N N . VAL A 1 247 ? -8.499 1.539 9.923 1.00 57.16 247 VAL A N 1
ATOM 1945 C CA . VAL A 1 247 ? -7.699 0.349 10.179 1.00 57.16 247 VAL A CA 1
ATOM 1946 C C . VAL A 1 247 ? -7.913 -0.579 9.007 1.00 57.16 247 VAL A C 1
ATOM 1948 O O . VAL A 1 247 ? -9.050 -0.938 8.704 1.00 57.16 247 VAL A O 1
ATOM 1951 N N . VAL A 1 248 ? -6.837 -0.923 8.316 1.00 55.84 248 VAL A N 1
ATOM 1952 C CA . VAL A 1 248 ? -6.900 -1.875 7.210 1.00 55.84 248 VAL A CA 1
ATOM 1953 C C . VAL A 1 248 ? -6.507 -3.256 7.705 1.00 55.84 248 VAL A C 1
ATOM 1955 O O . VAL A 1 248 ? -5.569 -3.401 8.480 1.00 55.84 248 VAL A O 1
ATOM 1958 N N . ASP A 1 249 ? -7.212 -4.267 7.213 1.00 54.28 249 ASP A N 1
ATOM 1959 C CA . ASP A 1 249 ? -6.843 -5.667 7.327 1.00 54.28 249 ASP A CA 1
ATOM 1960 C C . ASP A 1 249 ? -6.682 -6.288 5.940 1.00 54.28 249 ASP A C 1
ATOM 1962 O O . ASP A 1 249 ? -7.284 -5.874 4.944 1.00 54.28 249 ASP A O 1
ATOM 1966 N N . GLY A 1 250 ? -5.825 -7.300 5.876 1.00 50.44 250 GLY A N 1
ATOM 1967 C CA . GLY A 1 250 ? -5.445 -7.971 4.644 1.00 50.44 250 GLY A CA 1
ATOM 1968 C C . GLY A 1 250 ? -5.998 -9.387 4.549 1.00 50.44 250 GLY A C 1
ATOM 1969 O O . GLY A 1 250 ? -5.813 -10.180 5.470 1.00 50.44 250 GLY A O 1
ATOM 1970 N N . VAL A 1 251 ? -6.585 -9.756 3.408 1.00 49.12 251 VAL A N 1
ATOM 1971 C CA . VAL A 1 251 ? -7.005 -11.140 3.123 1.00 49.12 251 VAL A CA 1
ATOM 1972 C C . VAL A 1 251 ? -6.266 -11.651 1.893 1.00 49.12 251 VAL A C 1
ATOM 1974 O O . VAL A 1 251 ? -6.249 -11.014 0.842 1.00 49.12 251 VAL A O 1
ATOM 1977 N N . LYS A 1 252 ? -5.661 -12.838 2.007 1.00 40.72 252 LYS A N 1
ATOM 1978 C CA . LYS A 1 252 ? -5.116 -13.547 0.844 1.00 40.72 252 LYS A CA 1
ATOM 1979 C C . LYS A 1 252 ? -6.296 -14.088 0.034 1.00 40.72 252 LYS A C 1
ATOM 1981 O O . LYS A 1 252 ? -7.058 -14.890 0.568 1.00 40.72 252 LYS A O 1
ATOM 1986 N N . ARG A 1 253 ? -6.444 -13.677 -1.226 1.00 42.38 253 ARG A N 1
ATOM 1987 C CA . ARG A 1 253 ? -7.229 -14.450 -2.195 1.00 42.38 253 ARG A CA 1
ATOM 1988 C C . ARG A 1 253 ? -6.284 -15.389 -2.939 1.00 42.38 253 ARG A C 1
ATOM 1990 O O . ARG A 1 253 ? -5.139 -15.020 -3.196 1.00 42.38 253 ARG A O 1
ATOM 1997 N N . GLN A 1 254 ? -6.739 -16.627 -3.114 1.00 35.94 254 GLN A N 1
ATOM 1998 C CA . GLN A 1 254 ? -6.127 -17.602 -4.014 1.00 35.94 254 GLN A CA 1
ATOM 1999 C C . GLN A 1 254 ? -6.506 -17.252 -5.446 1.00 35.94 254 GLN A C 1
ATOM 2001 O O . GLN A 1 254 ? -7.651 -16.770 -5.623 1.00 35.94 254 GLN A O 1
#

pLDDT: mean 72.7, std 17.66, range [22.88, 93.62]